Protein AF-A0A0C3B8G8-F1 (afdb_monomer_lite)

Structure (mmCIF, N/CA/C/O backbone):
data_AF-A0A0C3B8G8-F1
#
_entry.id   AF-A0A0C3B8G8-F1
#
loop_
_atom_site.group_PDB
_atom_site.id
_atom_site.type_symbol
_atom_site.label_atom_id
_atom_site.label_alt_id
_atom_site.label_comp_id
_atom_site.label_asym_id
_atom_site.label_entity_id
_atom_site.label_seq_id
_atom_site.pdbx_PDB_ins_code
_atom_site.Cartn_x
_atom_site.Cartn_y
_atom_site.Cartn_z
_atom_site.occupancy
_atom_site.B_iso_or_equiv
_atom_site.auth_seq_id
_atom_site.auth_comp_id
_atom_site.auth_asym_id
_atom_site.auth_atom_id
_atom_site.pdbx_PDB_model_num
ATOM 1 N N . HIS A 1 1 ? -22.387 6.465 15.798 1.00 50.84 1 HIS A N 1
ATOM 2 C CA . HIS A 1 1 ? -21.744 5.612 14.781 1.00 50.84 1 HIS A CA 1
ATOM 3 C C . HIS A 1 1 ? -20.669 6.431 14.100 1.00 50.84 1 HIS A C 1
ATOM 5 O O . HIS A 1 1 ? -20.965 7.551 13.706 1.00 50.84 1 HIS A O 1
ATOM 11 N N . THR A 1 2 ? -19.445 5.918 14.029 1.00 61.00 2 THR A N 1
ATOM 12 C CA . THR A 1 2 ? -18.344 6.570 13.308 1.00 61.00 2 THR A CA 1
ATOM 13 C C . THR A 1 2 ? -18.225 5.894 11.950 1.00 61.00 2 THR A C 1
ATOM 15 O O . THR A 1 2 ? -18.247 4.665 11.888 1.00 61.00 2 THR A O 1
ATOM 18 N N . PHE A 1 3 ? -18.145 6.678 10.880 1.00 71.69 3 PHE A N 1
ATOM 19 C CA . PHE A 1 3 ? -17.960 6.179 9.520 1.00 71.69 3 PHE A CA 1
ATOM 20 C C . PHE A 1 3 ? -16.552 6.535 9.048 1.00 71.69 3 PHE A C 1
ATOM 22 O O . PHE A 1 3 ? -16.059 7.620 9.348 1.00 71.69 3 PHE A O 1
ATOM 29 N N . SER A 1 4 ? -15.923 5.628 8.308 1.00 79.25 4 SER A N 1
ATOM 30 C CA . SER A 1 4 ? -14.635 5.864 7.658 1.00 79.25 4 SER A CA 1
ATOM 31 C C . SER A 1 4 ? -14.844 5.875 6.152 1.00 79.25 4 SER A C 1
ATOM 33 O O . SER A 1 4 ? -15.508 4.992 5.610 1.00 79.25 4 SER A O 1
ATOM 35 N N . ILE A 1 5 ? -14.285 6.881 5.484 1.00 83.94 5 ILE A N 1
ATOM 36 C CA . ILE A 1 5 ? -14.331 7.026 4.031 1.00 83.94 5 ILE A CA 1
ATOM 37 C C . ILE A 1 5 ? -12.893 6.985 3.532 1.00 83.94 5 ILE A C 1
ATOM 39 O O . ILE A 1 5 ? -12.049 7.741 4.004 1.00 83.94 5 ILE A O 1
ATOM 43 N N . LEU A 1 6 ? -12.625 6.101 2.575 1.00 85.62 6 LEU A N 1
ATOM 44 C CA . LEU A 1 6 ? -11.352 6.027 1.874 1.00 85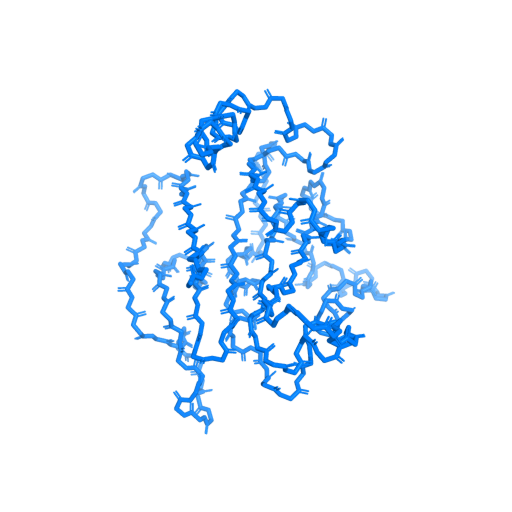.62 6 LEU A CA 1
ATOM 45 C C . LEU A 1 6 ? -11.613 6.272 0.394 1.00 85.62 6 LEU A C 1
ATOM 47 O O . LEU A 1 6 ? -12.422 5.580 -0.222 1.00 85.62 6 LEU A O 1
ATOM 51 N N . LEU A 1 7 ? -10.914 7.256 -0.162 1.00 84.38 7 LEU A N 1
ATOM 52 C CA . LEU A 1 7 ? -10.930 7.575 -1.583 1.00 84.38 7 LEU A CA 1
ATOM 53 C C . LEU A 1 7 ? -9.507 7.430 -2.110 1.00 84.38 7 LEU A C 1
ATOM 55 O O . LEU A 1 7 ? -8.566 7.972 -1.534 1.00 84.38 7 LEU A O 1
ATOM 59 N N . ASN A 1 8 ? -9.347 6.700 -3.208 1.00 84.62 8 ASN A N 1
ATOM 60 C CA . ASN A 1 8 ? -8.065 6.534 -3.874 1.00 84.62 8 ASN A CA 1
ATOM 61 C C . ASN A 1 8 ? -8.269 6.727 -5.373 1.00 84.62 8 ASN A C 1
ATOM 63 O O . ASN A 1 8 ? -9.185 6.147 -5.955 1.00 84.62 8 ASN A O 1
ATOM 67 N N . ASN A 1 9 ? -7.416 7.544 -5.981 1.00 82.81 9 ASN A N 1
ATOM 68 C CA . ASN A 1 9 ? -7.369 7.695 -7.424 1.00 82.81 9 ASN A CA 1
ATOM 69 C C . ASN A 1 9 ? -6.010 7.212 -7.927 1.00 82.81 9 ASN A C 1
ATOM 71 O O . ASN A 1 9 ? -4.973 7.750 -7.533 1.00 82.81 9 ASN A O 1
ATOM 75 N N . ARG A 1 10 ? -6.031 6.213 -8.808 1.00 80.38 10 ARG A N 1
ATOM 76 C CA . ARG A 1 10 ? -4.848 5.725 -9.512 1.00 80.38 10 ARG A CA 1
ATOM 77 C C . ARG A 1 10 ? -4.689 6.521 -10.802 1.00 80.38 10 ARG A C 1
ATOM 79 O O . ARG A 1 10 ? -5.542 6.439 -11.679 1.00 80.38 10 ARG A O 1
ATOM 86 N N . ASP A 1 11 ? -3.579 7.238 -10.910 1.00 73.31 11 ASP A N 1
ATOM 87 C CA . ASP A 1 11 ? -3.181 7.954 -12.122 1.00 73.31 11 ASP A CA 1
ATOM 88 C C . ASP A 1 11 ? -2.014 7.198 -12.770 1.00 73.31 11 ASP A C 1
ATOM 90 O O . ASP A 1 11 ? -0.920 7.130 -12.204 1.00 73.31 11 ASP A O 1
ATOM 94 N N . GLU A 1 12 ? -2.285 6.516 -13.881 1.00 77.06 12 GLU A N 1
ATOM 95 C CA . GLU A 1 12 ? -1.361 5.593 -14.546 1.00 77.06 12 GLU A CA 1
ATOM 96 C C . GLU A 1 12 ? -1.654 5.536 -16.051 1.00 77.06 12 GLU A C 1
ATOM 98 O O . GLU A 1 12 ? -2.739 5.927 -16.491 1.00 77.06 12 GLU A O 1
ATOM 1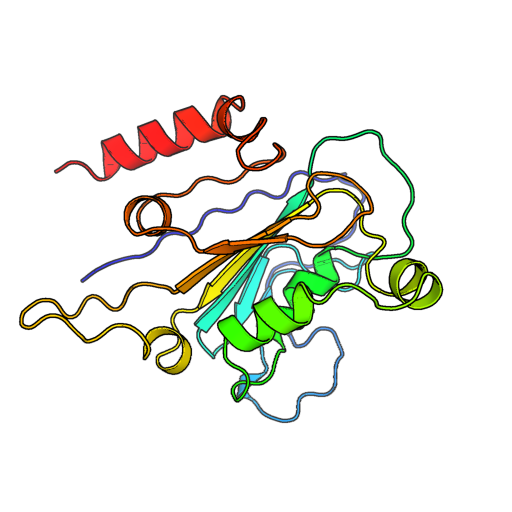03 N N . PHE A 1 13 ? -0.701 5.043 -16.848 1.00 75.88 13 PHE A N 1
ATOM 104 C CA . PHE A 1 13 ? -0.881 4.937 -18.296 1.00 75.88 13 PHE A CA 1
ATOM 105 C C . PHE A 1 13 ? -2.104 4.083 -18.674 1.00 75.88 13 PHE A C 1
ATOM 107 O O . PHE A 1 13 ? -2.353 3.022 -18.098 1.00 75.88 13 PHE A O 1
ATOM 114 N N . LEU A 1 14 ? -2.858 4.545 -19.680 1.00 75.38 14 LEU A N 1
ATOM 115 C CA . LEU A 1 14 ? -4.101 3.908 -20.141 1.00 75.38 14 LEU A CA 1
ATOM 116 C C . LEU A 1 14 ? -3.900 2.485 -20.681 1.00 75.38 14 LEU A C 1
ATOM 118 O O . LEU A 1 14 ? -4.838 1.691 -20.685 1.00 75.38 14 LEU A O 1
ATOM 122 N N . ASP A 1 15 ? -2.703 2.169 -21.168 1.00 84.19 15 ASP A N 1
ATOM 123 C CA . ASP A 1 15 ? -2.347 0.863 -21.717 1.00 84.19 15 ASP A CA 1
ATOM 124 C C . ASP A 1 15 ? -1.988 -0.169 -20.639 1.00 84.19 15 ASP A C 1
ATOM 126 O O . ASP A 1 15 ? -2.022 -1.369 -20.933 1.00 84.19 15 ASP A O 1
ATOM 130 N N . ARG A 1 16 ? -1.740 0.264 -19.392 1.00 86.25 16 ARG A N 1
ATOM 131 C CA . ARG A 1 16 ? -1.432 -0.634 -18.277 1.00 86.25 16 ARG A CA 1
ATOM 132 C C . ARG A 1 16 ? -2.647 -1.461 -17.877 1.00 86.25 16 ARG A C 1
ATOM 134 O O . ARG A 1 16 ? -3.535 -1.008 -17.144 1.00 86.25 16 ARG A O 1
ATOM 141 N N . LYS A 1 17 ? -2.666 -2.717 -18.319 1.00 89.31 17 LYS A N 1
ATOM 142 C CA . LYS A 1 17 ? -3.809 -3.622 -18.128 1.00 89.31 17 LYS A CA 1
ATOM 143 C C . LYS A 1 17 ? -4.085 -3.888 -16.647 1.00 89.31 17 LYS A C 1
ATOM 145 O O . LYS A 1 17 ? -3.200 -4.265 -15.883 1.00 89.31 17 LYS A O 1
ATOM 150 N N . SER A 1 18 ? -5.351 -3.766 -16.253 1.00 90.75 18 SER A N 1
ATOM 151 C CA . SER A 1 18 ? -5.823 -4.137 -14.916 1.00 90.75 18 SER A CA 1
ATOM 152 C C . SER A 1 18 ? -7.208 -4.778 -14.964 1.00 90.75 18 SER A C 1
ATOM 154 O O . SER A 1 18 ? -7.960 -4.568 -15.916 1.00 90.75 18 SER A O 1
ATOM 156 N N . GLN A 1 19 ? -7.526 -5.590 -13.958 1.00 93.25 19 GLN A N 1
ATOM 157 C CA . GLN A 1 19 ? -8.851 -6.176 -13.759 1.00 93.25 19 GLN A CA 1
ATOM 158 C C . GLN A 1 19 ? -9.625 -5.391 -12.691 1.00 93.25 19 GLN A C 1
ATOM 160 O O . GLN A 1 19 ? -9.007 -4.868 -11.754 1.00 93.25 19 GLN A O 1
ATOM 165 N N . PRO A 1 20 ? -10.964 -5.312 -12.811 1.00 93.69 20 PRO A N 1
ATOM 166 C CA . PRO A 1 20 ? -11.810 -4.666 -11.814 1.00 93.69 20 PRO A CA 1
ATOM 167 C C . PRO A 1 20 ? -11.706 -5.354 -10.450 1.00 93.69 20 PRO A 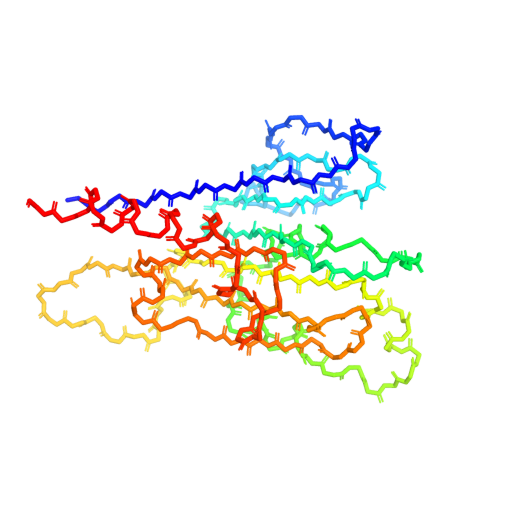C 1
ATOM 169 O O . PRO A 1 20 ? -11.244 -6.490 -10.344 1.00 93.69 20 PRO A O 1
ATOM 172 N N . ALA A 1 21 ? -12.161 -4.655 -9.408 1.00 94.06 21 ALA A N 1
ATOM 173 C CA . ALA A 1 21 ? -12.115 -5.182 -8.055 1.00 94.06 21 ALA A CA 1
ATOM 174 C C . ALA A 1 21 ? -12.929 -6.476 -7.914 1.00 94.06 21 ALA A C 1
ATOM 176 O O . ALA A 1 21 ? -14.114 -6.512 -8.247 1.00 94.06 21 ALA A O 1
ATOM 177 N N . ALA A 1 22 ? -12.291 -7.521 -7.397 1.00 95.19 22 ALA A N 1
ATOM 178 C CA . ALA A 1 22 ? -12.901 -8.819 -7.139 1.00 95.19 22 ALA A CA 1
ATOM 179 C C . ALA A 1 22 ? -12.277 -9.459 -5.894 1.00 95.19 22 ALA A C 1
ATOM 181 O O . ALA A 1 22 ? -11.257 -8.991 -5.389 1.00 95.19 22 ALA A O 1
ATOM 182 N N . VAL A 1 23 ? -12.894 -10.535 -5.402 1.00 94.50 23 VAL A N 1
ATOM 183 C CA . VAL A 1 23 ? -12.295 -11.370 -4.357 1.00 94.50 23 VAL A CA 1
ATOM 184 C C . VAL A 1 23 ? -11.258 -12.286 -5.000 1.00 94.50 23 VAL A C 1
ATOM 186 O O . VAL A 1 23 ? -11.600 -13.058 -5.895 1.00 94.50 23 VAL A O 1
ATOM 189 N N . HIS A 1 24 ? -10.006 -12.207 -4.560 1.00 92.62 24 HIS A N 1
ATOM 190 C CA . HIS A 1 24 ? -8.923 -13.059 -5.045 1.00 92.62 24 HIS A CA 1
ATOM 191 C C . HIS A 1 24 ? -7.761 -13.132 -4.046 1.00 92.62 24 HIS A C 1
ATOM 193 O O . HIS A 1 24 ? -7.739 -12.455 -3.022 1.00 92.62 24 HIS A O 1
ATOM 199 N N . HIS A 1 25 ? -6.749 -13.925 -4.394 1.00 92.00 25 HIS A N 1
ATOM 200 C CA . HIS A 1 25 ? -5.529 -14.130 -3.606 1.00 92.00 25 HIS A CA 1
ATOM 201 C C . HIS A 1 25 ? -4.250 -13.999 -4.454 1.00 92.00 25 HIS A C 1
ATOM 203 O O . HIS A 1 25 ? -3.211 -14.578 -4.142 1.00 92.00 25 HIS A O 1
ATOM 209 N N . PHE A 1 26 ? -4.327 -13.271 -5.578 1.00 91.19 26 PHE A N 1
ATOM 210 C CA . PHE A 1 26 ? -3.192 -13.014 -6.481 1.00 91.19 26 PHE A CA 1
ATOM 211 C C . PHE A 1 26 ? -2.524 -14.297 -7.018 1.00 91.19 26 PHE A C 1
ATOM 213 O O . PHE A 1 26 ? -1.338 -14.310 -7.331 1.00 91.19 26 PHE A O 1
ATOM 220 N N . GLY A 1 27 ? -3.267 -15.409 -7.084 1.00 86.44 27 GLY A N 1
ATOM 221 C CA . GLY A 1 27 ? -2.738 -16.710 -7.506 1.00 86.44 27 GLY A CA 1
ATOM 222 C C . GLY A 1 27 ? -1.845 -17.418 -6.476 1.00 86.44 27 GLY A C 1
ATOM 223 O O . GLY A 1 27 ? -1.327 -18.488 -6.782 1.00 86.44 27 GLY A O 1
ATOM 224 N N . LYS A 1 28 ? -1.672 -16.872 -5.262 1.00 82.62 28 LYS A N 1
ATOM 225 C CA . LYS A 1 28 ? -0.917 -17.524 -4.175 1.00 82.62 28 LYS A CA 1
ATOM 226 C C . LYS A 1 28 ? -1.764 -18.604 -3.486 1.00 82.62 28 LYS A C 1
ATOM 228 O O . LYS A 1 28 ? -2.983 -18.486 -3.457 1.00 82.62 28 LYS A O 1
ATOM 233 N N . ALA A 1 29 ? -1.148 -19.659 -2.953 1.00 71.06 29 ALA A N 1
ATOM 234 C CA . ALA A 1 29 ? -1.880 -20.688 -2.211 1.00 71.06 29 ALA A CA 1
ATOM 235 C C . ALA A 1 29 ? -2.468 -20.089 -0.921 1.00 71.06 29 ALA A C 1
ATOM 237 O O . ALA A 1 29 ? -1.720 -19.561 -0.101 1.00 71.06 29 ALA A O 1
ATOM 238 N N . CYS A 1 30 ? -3.790 -20.154 -0.754 1.00 61.59 30 CYS A N 1
ATOM 239 C CA . CYS A 1 30 ? -4.451 -19.778 0.495 1.00 61.59 30 CYS A CA 1
ATOM 240 C C . CYS A 1 30 ? -4.439 -20.957 1.458 1.00 61.59 30 CYS A C 1
ATOM 242 O O . CYS A 1 30 ? -4.758 -22.084 1.066 1.00 61.59 30 CYS A O 1
ATOM 244 N N . HIS A 1 31 ? -4.102 -20.687 2.715 1.00 59.84 31 HIS A N 1
ATOM 245 C CA . HIS A 1 31 ? -4.158 -21.695 3.765 1.00 59.84 31 HIS A CA 1
ATOM 246 C C . HIS A 1 31 ? -5.472 -21.597 4.557 1.00 59.84 31 HIS A C 1
ATOM 248 O O . HIS A 1 31 ? -5.889 -22.604 5.127 1.00 59.84 31 HIS A O 1
ATOM 254 N N . GLU A 1 32 ? -6.170 -20.450 4.517 1.00 62.28 32 GLU A N 1
ATOM 255 C CA . GLU A 1 32 ? -7.459 -20.232 5.190 1.00 62.28 32 GLU A CA 1
ATOM 256 C C . GLU A 1 32 ? -8.416 -19.332 4.366 1.00 62.28 32 GLU A C 1
ATOM 258 O O . GLU A 1 32 ? -7.993 -18.503 3.562 1.00 62.28 32 GLU A O 1
ATOM 263 N N . GLU A 1 33 ? -9.738 -19.444 4.573 1.00 56.88 33 GLU A N 1
ATOM 264 C CA . GLU A 1 33 ? -10.749 -18.594 3.896 1.00 56.88 33 GLU A CA 1
ATOM 265 C C . GLU A 1 33 ? -10.617 -17.088 4.228 1.00 56.88 33 GLU A C 1
ATOM 267 O O . GLU A 1 33 ? -11.167 -16.235 3.517 1.00 56.88 33 GLU A O 1
ATOM 272 N N . GLY A 1 34 ? -9.888 -16.757 5.301 1.00 59.88 34 GLY A N 1
ATOM 273 C CA . GLY A 1 34 ? -9.582 -15.394 5.745 1.00 59.88 34 GLY A CA 1
ATOM 274 C C . GLY A 1 34 ? -8.590 -14.641 4.852 1.00 59.88 34 GLY A C 1
ATOM 275 O O . GLY A 1 34 ? -8.646 -13.412 4.792 1.00 59.88 34 GLY A O 1
ATOM 276 N N . ASP A 1 35 ? -7.791 -15.361 4.059 1.00 73.44 35 ASP A N 1
ATOM 277 C CA . ASP A 1 35 ? -6.721 -14.807 3.209 1.00 73.44 35 ASP A CA 1
ATOM 278 C C . ASP A 1 35 ? -7.249 -14.095 1.947 1.00 73.44 35 ASP A C 1
ATOM 280 O O . ASP A 1 35 ? -6.492 -13.614 1.103 1.00 73.44 35 ASP A O 1
ATOM 284 N N . ASN A 1 36 ? -8.572 -14.038 1.787 1.00 87.69 36 ASN A N 1
ATOM 285 C CA . ASN A 1 36 ? -9.222 -13.407 0.652 1.00 87.69 36 ASN A CA 1
ATOM 286 C C . ASN A 1 36 ? -9.098 -11.878 0.703 1.00 87.69 36 ASN A C 1
ATOM 288 O O . ASN A 1 36 ? -9.487 -11.225 1.679 1.00 87.69 36 ASN A O 1
ATOM 292 N N . VAL A 1 37 ? -8.645 -11.307 -0.411 1.00 93.56 37 VAL A N 1
ATOM 293 C CA . VAL A 1 37 ? -8.493 -9.866 -0.615 1.00 93.56 37 VAL A CA 1
ATOM 294 C C . VAL A 1 37 ? -9.545 -9.380 -1.602 1.00 93.56 37 VAL A C 1
ATOM 296 O O . VAL A 1 37 ? -9.815 -10.038 -2.604 1.00 93.56 37 VAL A O 1
ATOM 299 N N . ILE A 1 38 ? -10.130 -8.214 -1.330 1.00 95.75 38 ILE A N 1
ATOM 300 C CA . ILE A 1 38 ? -10.900 -7.444 -2.307 1.00 95.75 38 ILE A CA 1
ATOM 301 C C . ILE A 1 38 ? -9.990 -6.344 -2.841 1.00 95.75 38 ILE A C 1
ATOM 303 O O . ILE A 1 38 ? -9.609 -5.429 -2.106 1.00 95.75 38 ILE A O 1
ATOM 307 N N . SER A 1 39 ? -9.646 -6.424 -4.121 1.00 95.94 39 SER A N 1
ATOM 308 C CA . SER A 1 39 ? -8.830 -5.419 -4.806 1.00 95.94 39 SER A CA 1
ATOM 309 C C . SER A 1 39 ? -8.990 -5.524 -6.315 1.00 95.94 39 SER A C 1
ATOM 311 O O . SER A 1 39 ? -9.448 -6.548 -6.815 1.00 95.94 39 SER A O 1
ATOM 313 N N . GLY A 1 40 ? -8.604 -4.479 -7.050 1.00 94.62 40 GLY A N 1
ATOM 314 C CA . GLY A 1 40 ? -8.302 -4.632 -8.477 1.00 94.62 40 GLY A CA 1
ATOM 315 C C . GLY A 1 40 ? -6.968 -5.360 -8.659 1.00 94.62 40 GLY A C 1
ATOM 316 O O . GLY A 1 40 ? -6.112 -5.293 -7.777 1.00 94.62 40 GLY A O 1
ATOM 317 N N . LEU A 1 41 ? -6.766 -6.017 -9.799 1.00 94.38 41 LEU A N 1
ATOM 318 C CA . LEU A 1 41 ? -5.517 -6.726 -10.100 1.00 94.38 41 LEU A CA 1
ATOM 319 C C . LEU A 1 41 ? -4.749 -6.003 -11.204 1.00 94.38 41 LEU A C 1
ATOM 321 O O . LEU A 1 41 ? -5.268 -5.800 -12.300 1.00 94.38 41 LEU A O 1
ATOM 325 N N . ASP A 1 42 ? -3.502 -5.638 -10.931 1.00 92.94 42 ASP A N 1
ATOM 326 C CA . ASP A 1 42 ? -2.560 -5.187 -11.950 1.00 92.94 42 ASP A CA 1
ATOM 327 C C . ASP A 1 42 ? -2.086 -6.407 -12.753 1.00 92.94 42 ASP A C 1
ATOM 329 O O . ASP A 1 42 ? -1.361 -7.251 -12.232 1.00 92.94 42 ASP A O 1
ATOM 333 N N . VAL A 1 43 ? -2.517 -6.532 -14.011 1.00 90.69 43 VAL A N 1
ATOM 334 C CA . VAL A 1 43 ? -2.220 -7.719 -14.836 1.00 90.69 43 VAL A CA 1
ATOM 335 C C . VAL A 1 43 ? -0.756 -7.739 -15.269 1.00 90.69 43 VAL A C 1
ATOM 337 O O . VAL A 1 43 ? -0.195 -8.807 -15.489 1.00 90.69 43 VAL A O 1
ATOM 340 N N . GLU A 1 44 ? -0.128 -6.571 -15.382 1.00 88.88 44 GLU A N 1
ATOM 341 C CA . GLU A 1 44 ? 1.280 -6.460 -15.760 1.00 88.88 44 GLU A CA 1
ATOM 342 C C . GLU A 1 44 ? 2.205 -6.655 -14.564 1.00 88.88 44 GLU A C 1
ATOM 344 O O . GLU A 1 44 ? 3.227 -7.328 -14.668 1.00 88.88 44 GLU A O 1
ATOM 349 N N . GLY A 1 45 ? 1.862 -6.033 -13.434 1.00 86.88 45 GLY A N 1
ATOM 350 C CA . GLY A 1 45 ? 2.672 -6.060 -12.219 1.00 86.88 45 GLY A CA 1
ATOM 351 C C . GLY A 1 45 ? 2.375 -7.223 -11.273 1.00 86.88 45 GLY A C 1
ATOM 352 O O . GLY A 1 45 ? 3.163 -7.438 -10.360 1.00 86.88 45 GLY A O 1
ATOM 353 N N . GLY A 1 46 ? 1.246 -7.919 -11.441 1.00 91.25 46 GLY A N 1
ATOM 354 C CA . GLY A 1 46 ? 0.795 -9.040 -10.604 1.00 91.25 46 GLY A CA 1
ATOM 355 C C . GLY A 1 46 ? 0.241 -8.665 -9.220 1.00 91.25 46 GLY A C 1
ATOM 356 O O . GLY A 1 46 ? -0.270 -9.538 -8.524 1.00 91.25 46 GLY A O 1
ATOM 357 N N . GLY A 1 47 ? 0.327 -7.393 -8.822 1.00 93.25 47 GLY A N 1
ATOM 358 C CA . GLY A 1 47 ? -0.084 -6.889 -7.507 1.00 93.25 47 GLY A CA 1
ATOM 359 C C . GLY A 1 47 ? -1.323 -5.992 -7.556 1.00 93.25 47 GLY A C 1
ATOM 360 O O . GLY A 1 47 ? -2.175 -6.115 -8.436 1.00 93.25 47 GLY A O 1
ATOM 361 N N . THR A 1 48 ? -1.431 -5.057 -6.610 1.00 94.94 48 THR A N 1
ATOM 362 C CA . THR A 1 48 ? -2.519 -4.067 -6.587 1.00 94.94 48 THR A CA 1
ATOM 363 C C . THR A 1 48 ? -2.059 -2.706 -6.074 1.00 94.94 48 THR A C 1
ATOM 365 O O . THR A 1 48 ? -0.964 -2.559 -5.547 1.00 94.94 48 THR A O 1
ATOM 368 N N . TRP A 1 49 ? -2.900 -1.693 -6.254 1.00 94.56 49 TRP A N 1
ATOM 369 C CA . TRP A 1 49 ? -2.671 -0.325 -5.785 1.00 94.56 49 TRP A CA 1
ATOM 370 C C . TRP A 1 49 ? -3.537 0.037 -4.585 1.00 94.56 49 TRP A C 1
ATOM 372 O O . TRP A 1 49 ? -3.211 0.978 -3.871 1.00 94.56 49 TRP A O 1
ATOM 382 N N . LEU A 1 50 ? -4.635 -0.692 -4.383 1.00 96.31 50 LEU A N 1
ATOM 383 C CA . LEU A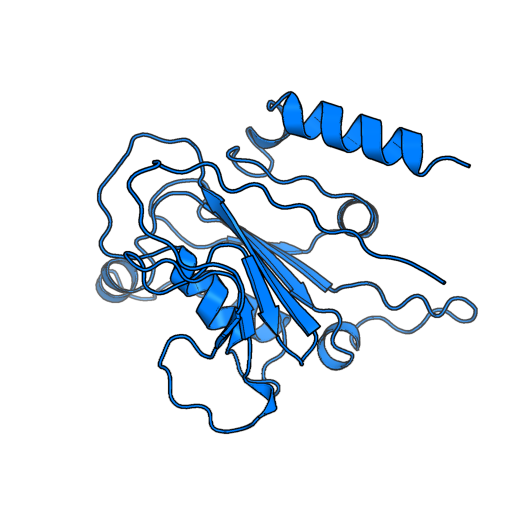 1 50 ? -5.548 -0.551 -3.260 1.00 96.31 50 LEU A CA 1
ATOM 384 C C . LEU A 1 50 ? -6.218 -1.900 -3.023 1.00 96.31 50 LEU A C 1
ATOM 386 O O . LEU A 1 50 ? -6.756 -2.502 -3.955 1.00 96.31 50 LEU A O 1
ATOM 390 N N . GLY A 1 51 ? -6.264 -2.327 -1.768 1.00 95.56 51 GLY A N 1
ATOM 391 C CA . GLY A 1 51 ? -7.055 -3.482 -1.383 1.00 95.56 51 GLY A CA 1
ATOM 392 C C . GLY A 1 51 ? -7.366 -3.523 0.099 1.00 95.56 51 GLY A C 1
ATOM 393 O O . GLY A 1 51 ? -6.792 -2.776 0.894 1.00 95.56 51 GLY A O 1
ATOM 394 N N . ILE A 1 52 ? -8.286 -4.417 0.445 1.00 95.31 52 ILE A N 1
ATOM 395 C CA . ILE A 1 52 ? -8.689 -4.725 1.815 1.00 95.31 52 ILE A CA 1
ATOM 396 C C . ILE A 1 52 ? -8.867 -6.235 1.971 1.00 95.31 52 ILE A C 1
ATOM 398 O O . ILE A 1 52 ? -9.364 -6.895 1.058 1.00 95.31 52 ILE A O 1
ATOM 402 N N . ASN A 1 53 ? -8.490 -6.787 3.121 1.00 92.69 53 ASN A N 1
ATOM 403 C CA . ASN A 1 53 ? -8.758 -8.185 3.461 1.00 92.69 53 ASN A CA 1
ATOM 404 C C . ASN A 1 53 ? -9.829 -8.319 4.559 1.00 92.69 53 ASN A C 1
ATOM 406 O O . ASN A 1 53 ? -10.251 -7.342 5.184 1.00 92.69 53 ASN A O 1
ATOM 410 N N . ARG A 1 54 ? -10.270 -9.554 4.822 1.00 89.44 54 ARG A N 1
ATOM 411 C CA . ARG A 1 54 ? -11.286 -9.840 5.854 1.00 89.44 54 ARG A CA 1
ATOM 412 C C . ARG A 1 54 ? -10.805 -9.600 7.287 1.00 89.44 54 ARG A C 1
ATOM 414 O O . ARG A 1 54 ? -11.635 -9.482 8.184 1.00 89.44 54 ARG A O 1
ATOM 421 N N . HIS A 1 55 ? -9.496 -9.491 7.491 1.00 88.19 55 HIS A N 1
ATOM 422 C CA . HIS A 1 55 ? -8.876 -9.219 8.786 1.00 88.19 55 HIS A CA 1
ATOM 423 C C . HIS A 1 55 ? -8.782 -7.723 9.108 1.00 88.19 55 HIS A C 1
ATOM 425 O O . HIS A 1 55 ? -8.269 -7.355 10.159 1.00 88.19 55 HIS A O 1
ATOM 431 N N . GLY A 1 56 ? -9.289 -6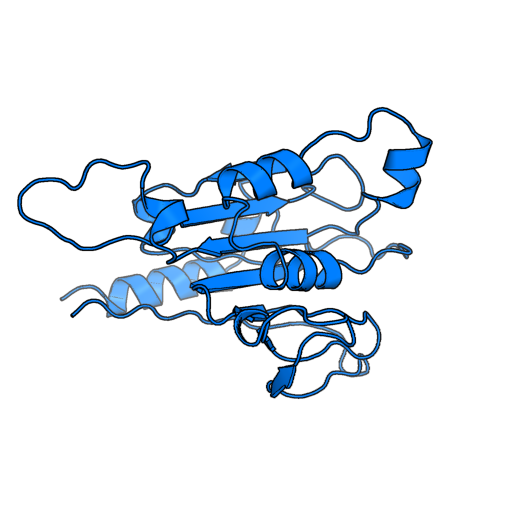.845 8.235 1.00 90.06 56 GLY A N 1
ATOM 432 C CA . GLY A 1 56 ? -9.276 -5.403 8.472 1.00 90.06 56 GLY A CA 1
ATOM 433 C C . GLY A 1 56 ? -7.945 -4.734 8.137 1.00 90.06 56 GLY A C 1
ATOM 434 O O . GLY A 1 56 ? -7.710 -3.611 8.582 1.00 90.06 56 GLY A O 1
ATOM 435 N N . ARG A 1 57 ? -7.087 -5.389 7.344 1.00 92.88 57 ARG A N 1
ATOM 436 C CA . ARG A 1 57 ? -5.913 -4.756 6.733 1.00 92.88 57 ARG A CA 1
ATOM 437 C C . ARG A 1 57 ? -6.310 -4.078 5.440 1.00 92.88 57 ARG A C 1
ATOM 439 O O . ARG A 1 57 ? -6.940 -4.696 4.585 1.00 92.88 57 ARG A O 1
ATOM 446 N N . ILE A 1 58 ? -5.908 -2.824 5.296 1.00 95.25 58 ILE A N 1
ATOM 447 C CA . ILE A 1 58 ? -6.078 -2.022 4.089 1.00 95.25 58 ILE A CA 1
ATOM 448 C C . ILE A 1 58 ? -4.702 -1.490 3.708 1.00 95.25 58 ILE A C 1
ATOM 450 O O . ILE A 1 58 ? -3.956 -1.017 4.564 1.00 95.25 58 ILE A O 1
ATOM 454 N N . ALA A 1 59 ? -4.365 -1.538 2.426 1.00 95.75 59 ALA A N 1
ATOM 455 C CA . ALA A 1 59 ? -3.156 -0.898 1.930 1.00 95.75 59 ALA A CA 1
ATOM 456 C C . ALA A 1 59 ? -3.416 -0.190 0.614 1.00 95.75 59 ALA A C 1
ATOM 458 O O . ALA A 1 59 ? -4.220 -0.649 -0.201 1.00 95.75 59 ALA A O 1
ATOM 459 N N . MET A 1 60 ? -2.717 0.923 0.415 1.00 95.50 60 MET A N 1
ATOM 460 C CA . MET A 1 60 ? -2.747 1.662 -0.837 1.00 95.50 60 MET A CA 1
ATOM 461 C C . MET A 1 60 ? -1.409 2.298 -1.178 1.00 95.50 60 MET A C 1
ATOM 463 O O . MET A 1 60 ? -0.626 2.644 -0.296 1.00 95.50 60 MET A O 1
ATOM 467 N N . LEU A 1 61 ? -1.179 2.485 -2.472 1.00 93.88 61 LEU A N 1
ATOM 468 C CA . LEU A 1 61 ? 0.074 2.975 -3.026 1.00 93.88 61 LEU A CA 1
ATOM 469 C C . LEU A 1 61 ? -0.154 4.216 -3.897 1.00 93.88 61 LEU A C 1
ATOM 471 O O . LEU A 1 61 ? -1.071 4.256 -4.715 1.00 93.88 61 LEU A O 1
ATOM 475 N N . THR A 1 62 ? 0.739 5.198 -3.779 1.00 91.50 62 THR A N 1
ATOM 476 C CA . THR A 1 62 ? 0.893 6.299 -4.741 1.00 91.50 62 THR A CA 1
ATOM 477 C C . THR A 1 62 ? 2.330 6.354 -5.249 1.00 91.50 62 THR A C 1
ATOM 479 O O . THR A 1 62 ? 3.268 6.245 -4.459 1.00 91.50 62 THR A O 1
ATOM 482 N N . ASN A 1 63 ? 2.524 6.576 -6.547 1.00 91.19 63 ASN A N 1
ATOM 483 C CA . ASN A 1 63 ? 3.857 6.745 -7.132 1.00 91.19 63 ASN A CA 1
ATOM 484 C C . ASN A 1 63 ? 4.428 8.127 -6.801 1.00 91.19 63 ASN A C 1
ATOM 486 O O . ASN A 1 63 ? 3.712 9.110 -6.964 1.00 91.19 63 ASN A O 1
ATOM 490 N N . ILE A 1 64 ? 5.706 8.221 -6.428 1.00 89.75 64 ILE A N 1
ATOM 491 C CA . ILE A 1 64 ? 6.400 9.515 -6.352 1.00 89.75 64 ILE A CA 1
ATOM 492 C C . ILE A 1 64 ? 6.714 9.993 -7.775 1.00 89.75 64 ILE A C 1
ATOM 494 O O . ILE A 1 64 ? 7.175 9.207 -8.604 1.00 89.75 64 ILE A O 1
ATOM 498 N N . THR A 1 65 ? 6.464 11.272 -8.064 1.00 86.56 65 THR A N 1
ATOM 499 C CA . THR A 1 65 ? 6.822 11.876 -9.356 1.00 86.56 65 THR A CA 1
ATOM 500 C C . THR A 1 65 ? 8.332 12.085 -9.441 1.00 86.56 65 THR A C 1
ATOM 502 O O . THR A 1 65 ? 8.887 12.950 -8.767 1.00 86.56 65 THR A O 1
ATOM 505 N N . GLU A 1 66 ? 8.987 11.313 -10.302 1.00 84.44 66 GLU A N 1
ATOM 506 C CA . GLU A 1 66 ? 10.426 11.368 -10.563 1.00 84.44 66 GLU A CA 1
ATOM 507 C C . GLU A 1 66 ? 10.736 10.943 -12.005 1.00 84.44 66 GLU A C 1
ATOM 509 O O . GLU A 1 66 ? 9.849 10.490 -12.734 1.00 84.44 66 GLU A O 1
ATOM 514 N N . GLU A 1 67 ? 11.993 11.083 -12.434 1.00 81.94 67 GLU A N 1
ATOM 515 C CA . GLU A 1 67 ? 12.420 10.583 -13.742 1.00 81.94 67 GLU A CA 1
ATOM 516 C C . GLU A 1 67 ? 12.206 9.069 -13.841 1.00 81.94 67 GLU A C 1
ATOM 518 O O . GLU A 1 67 ? 12.716 8.292 -13.029 1.00 81.94 67 GLU A O 1
ATOM 523 N N . ALA A 1 68 ? 11.469 8.642 -14.868 1.00 74.94 68 ALA A N 1
ATOM 524 C CA . ALA A 1 68 ? 11.137 7.241 -15.059 1.00 74.94 68 ALA A CA 1
ATOM 525 C C . ALA A 1 68 ? 12.405 6.399 -15.266 1.00 74.94 68 ALA A C 1
ATOM 527 O O . ALA A 1 68 ? 13.113 6.528 -16.267 1.00 74.94 68 ALA A O 1
ATOM 528 N N . ARG A 1 69 ? 12.661 5.480 -14.332 1.00 77.88 69 ARG A N 1
ATOM 529 C CA . ARG A 1 69 ? 13.706 4.459 -14.443 1.00 77.88 69 ARG A CA 1
ATOM 530 C C . ARG A 1 69 ? 13.072 3.082 -14.391 1.00 77.88 69 ARG A C 1
ATOM 532 O O . ARG A 1 69 ? 12.239 2.806 -13.530 1.00 77.88 69 ARG A O 1
ATOM 539 N N . ARG A 1 70 ? 13.474 2.206 -15.314 1.00 76.06 70 ARG A N 1
ATOM 540 C CA . ARG A 1 70 ? 13.040 0.808 -15.286 1.00 76.06 70 ARG A CA 1
ATOM 541 C C . ARG A 1 70 ? 13.654 0.125 -14.070 1.00 76.06 70 ARG A C 1
ATOM 543 O O . ARG A 1 70 ? 14.866 0.164 -13.880 1.00 76.06 70 ARG A O 1
ATOM 550 N N . ARG A 1 71 ? 12.793 -0.491 -13.271 1.00 80.75 71 ARG A N 1
ATOM 551 C CA . ARG A 1 71 ? 13.130 -1.313 -12.111 1.00 80.75 71 ARG A CA 1
ATOM 552 C C . ARG A 1 71 ? 12.475 -2.674 -12.315 1.00 80.75 71 ARG A C 1
ATOM 554 O O . ARG A 1 71 ? 11.401 -2.746 -12.910 1.00 80.75 71 ARG A O 1
ATOM 561 N N . ASN A 1 72 ? 13.111 -3.737 -11.835 1.00 77.75 72 ASN A N 1
ATOM 562 C CA . ASN A 1 72 ? 12.593 -5.103 -11.991 1.00 77.75 72 ASN A CA 1
ATOM 563 C C . ASN A 1 72 ? 11.520 -5.457 -10.947 1.00 77.75 72 ASN A C 1
ATOM 565 O O . ASN A 1 72 ? 10.925 -6.529 -11.011 1.00 77.75 72 ASN A O 1
ATOM 569 N N . THR A 1 73 ? 11.271 -4.565 -9.987 1.00 84.94 73 THR A N 1
ATOM 570 C CA . THR A 1 73 ? 10.307 -4.761 -8.906 1.00 84.94 73 THR A CA 1
ATOM 571 C C . THR A 1 73 ? 8.986 -4.045 -9.201 1.00 84.94 73 THR A C 1
ATOM 573 O O . THR A 1 73 ? 8.942 -2.943 -9.756 1.00 84.94 73 THR A O 1
ATOM 576 N N . SER A 1 74 ? 7.880 -4.667 -8.794 1.00 89.25 74 SER A N 1
ATOM 577 C CA . SER A 1 74 ? 6.545 -4.069 -8.837 1.00 89.25 74 SER A CA 1
ATOM 578 C C . SER A 1 74 ? 6.168 -3.576 -7.444 1.00 89.25 74 SER A C 1
ATOM 580 O O . SER A 1 74 ? 5.998 -4.369 -6.523 1.00 89.25 74 SER A O 1
ATOM 582 N N . ARG A 1 75 ? 5.989 -2.260 -7.285 1.00 92.12 75 ARG A N 1
ATOM 583 C CA . ARG A 1 75 ? 5.533 -1.650 -6.020 1.00 92.12 75 ARG A CA 1
ATOM 584 C C . ARG A 1 75 ? 4.165 -2.170 -5.572 1.00 92.12 75 ARG A C 1
ATOM 586 O O . ARG A 1 75 ? 3.897 -2.224 -4.379 1.00 92.12 75 ARG A O 1
ATOM 593 N N . GLY A 1 76 ? 3.319 -2.588 -6.517 1.00 92.94 76 GLY A N 1
ATOM 594 C CA . GLY A 1 76 ? 2.017 -3.176 -6.203 1.00 92.94 76 GLY A CA 1
ATOM 595 C C . GLY A 1 76 ? 2.115 -4.500 -5.439 1.00 92.94 76 GLY A C 1
ATOM 596 O O . GLY A 1 76 ? 1.146 -4.896 -4.792 1.00 92.94 76 GLY A O 1
ATOM 597 N N . ASN A 1 77 ? 3.283 -5.155 -5.462 1.00 92.62 77 ASN A N 1
ATOM 598 C CA . ASN A 1 77 ? 3.521 -6.360 -4.673 1.00 92.62 77 ASN A CA 1
ATOM 599 C C . ASN A 1 77 ? 3.580 -6.046 -3.176 1.00 92.62 77 ASN A C 1
ATOM 601 O O . ASN A 1 77 ? 3.034 -6.810 -2.392 1.00 92.62 77 ASN A O 1
ATOM 605 N N . LEU A 1 78 ? 4.111 -4.880 -2.782 1.00 94.12 78 LEU A N 1
ATOM 606 C CA . LEU A 1 78 ? 4.126 -4.435 -1.381 1.00 94.12 78 LEU A CA 1
ATOM 607 C C . LEU A 1 78 ? 2.711 -4.348 -0.794 1.00 94.12 78 LEU A C 1
ATOM 609 O O . LEU A 1 78 ? 2.492 -4.662 0.375 1.00 94.12 78 LEU A O 1
ATOM 613 N N . VAL A 1 79 ? 1.743 -3.938 -1.620 1.00 95.56 79 VAL A N 1
ATOM 614 C CA . VAL A 1 79 ? 0.331 -3.860 -1.232 1.00 95.56 79 VAL A CA 1
ATOM 615 C C . VAL A 1 79 ? -0.243 -5.264 -1.061 1.00 95.56 79 VAL A C 1
ATOM 617 O O . VAL A 1 79 ? -0.817 -5.567 -0.018 1.00 95.56 79 VAL A O 1
ATOM 620 N N . SER A 1 80 ? -0.068 -6.145 -2.051 1.00 94.06 80 SER A N 1
ATOM 621 C CA . SER A 1 80 ? -0.568 -7.522 -1.958 1.00 94.06 80 SER A CA 1
ATOM 622 C C . SER A 1 80 ? 0.094 -8.322 -0.835 1.00 94.06 80 SER A C 1
ATOM 624 O O . SER A 1 80 ? -0.575 -9.122 -0.190 1.00 94.06 80 SER A O 1
ATOM 626 N N . ASP A 1 81 ? 1.382 -8.096 -0.576 1.00 93.25 81 ASP A N 1
ATOM 627 C CA . ASP A 1 81 ? 2.138 -8.795 0.461 1.00 93.25 81 ASP A CA 1
ATOM 628 C C . ASP A 1 81 ? 1.638 -8.408 1.855 1.00 93.25 81 ASP A C 1
ATOM 630 O O . ASP A 1 81 ? 1.411 -9.291 2.679 1.00 93.25 81 ASP A O 1
ATOM 634 N N . PHE A 1 82 ? 1.330 -7.128 2.097 1.00 94.38 82 PHE A N 1
ATOM 635 C CA . PHE A 1 82 ? 0.684 -6.721 3.346 1.00 94.38 82 PHE A CA 1
ATOM 636 C C . PHE A 1 82 ? -0.718 -7.319 3.487 1.00 94.38 82 PHE A C 1
ATOM 638 O O . PHE A 1 82 ? -1.083 -7.800 4.559 1.00 94.38 82 PHE A O 1
ATOM 645 N N . LEU A 1 83 ? -1.513 -7.329 2.417 1.00 93.69 83 LEU A N 1
ATOM 646 C CA . LEU A 1 83 ? -2.889 -7.836 2.461 1.00 93.69 83 LEU A CA 1
ATOM 647 C C . LEU A 1 83 ? -2.969 -9.355 2.677 1.00 93.69 83 LEU A C 1
ATOM 649 O O . LEU A 1 83 ? -3.957 -9.827 3.239 1.00 93.69 83 LEU A O 1
ATOM 653 N N . LEU A 1 84 ? -1.937 -10.094 2.265 1.00 91.94 84 LEU A N 1
ATOM 654 C CA . LEU A 1 84 ? -1.802 -11.541 2.458 1.00 91.94 84 LEU A CA 1
ATOM 655 C C . LEU A 1 84 ? -0.907 -11.922 3.649 1.00 91.94 84 LEU A C 1
ATOM 657 O O . LEU A 1 84 ? -0.657 -13.105 3.874 1.00 91.94 84 LEU A O 1
ATOM 661 N N . SER A 1 85 ? -0.382 -10.945 4.390 1.00 89.19 85 SER A N 1
ATOM 662 C CA . SER A 1 85 ? 0.480 -11.220 5.540 1.00 89.19 85 SER A CA 1
ATOM 663 C C . SER A 1 85 ? -0.297 -11.912 6.664 1.00 89.19 85 SER A C 1
ATOM 665 O O . SER A 1 85 ? -1.497 -11.700 6.846 1.00 89.19 85 SER A O 1
ATOM 667 N N . SER A 1 86 ? 0.408 -12.741 7.437 1.00 83.94 86 SER A N 1
ATOM 668 C CA . SER A 1 86 ? -0.187 -13.573 8.486 1.00 83.94 86 SER A CA 1
ATOM 669 C C . SER A 1 86 ? -0.957 -12.742 9.512 1.00 83.94 86 SER A C 1
ATOM 671 O O . SER A 1 86 ? -0.480 -11.708 9.983 1.00 83.94 86 SER A O 1
ATOM 673 N N . THR A 1 87 ? -2.114 -13.245 9.937 1.00 80.06 87 THR A N 1
ATOM 674 C CA . THR A 1 87 ? -2.905 -12.674 11.041 1.00 80.06 87 THR A CA 1
ATOM 675 C C . THR A 1 87 ? -2.183 -12.729 12.385 1.00 80.06 87 THR A C 1
ATOM 677 O O . THR A 1 87 ? -2.503 -11.965 13.288 1.00 80.06 87 THR A O 1
ATOM 680 N N . LYS A 1 88 ? -1.189 -13.615 12.523 1.00 83.94 88 LYS A N 1
ATOM 681 C CA . LYS A 1 88 ? -0.362 -13.737 13.733 1.00 83.94 88 LYS A CA 1
ATOM 682 C C . LYS A 1 88 ? 0.736 -12.678 13.814 1.00 83.94 88 LYS A C 1
ATOM 684 O O . LYS A 1 88 ? 1.279 -12.466 14.892 1.00 83.94 88 LYS A O 1
ATOM 689 N N . GLN A 1 89 ? 1.096 -12.075 12.684 1.00 87.25 89 GLN A N 1
ATOM 690 C CA . GLN A 1 89 ? 2.059 -10.984 12.625 1.00 87.25 89 GLN A CA 1
ATOM 691 C C . GLN A 1 89 ? 1.314 -9.681 12.889 1.00 87.25 89 GLN A C 1
ATOM 693 O O . GLN A 1 89 ? 0.323 -9.433 12.215 1.00 87.25 89 GLN A O 1
ATOM 698 N N . THR A 1 90 ? 1.755 -8.845 13.826 1.00 90.06 90 THR A N 1
ATOM 699 C CA . THR A 1 90 ? 1.152 -7.515 14.017 1.00 90.06 90 THR A CA 1
ATOM 700 C C . THR A 1 90 ? 1.610 -6.540 12.934 1.00 90.06 90 THR A C 1
ATOM 702 O O . THR A 1 90 ? 2.633 -6.740 12.276 1.00 90.06 90 THR A O 1
ATOM 705 N N . MET A 1 91 ? 0.881 -5.442 12.762 1.00 91.44 91 MET A N 1
ATOM 706 C CA . MET A 1 91 ? 1.268 -4.372 11.848 1.00 91.44 91 MET A CA 1
ATOM 707 C C . MET A 1 91 ? 2.635 -3.772 12.212 1.00 91.44 91 MET A C 1
ATOM 709 O O . MET A 1 91 ? 3.430 -3.516 11.312 1.00 91.44 91 MET A O 1
ATOM 713 N N . ASP A 1 92 ? 2.950 -3.597 13.503 1.00 91.38 92 ASP A N 1
ATOM 714 C CA . ASP A 1 92 ? 4.273 -3.128 13.939 1.00 91.38 92 ASP A CA 1
ATOM 715 C C . ASP A 1 92 ? 5.385 -4.106 13.531 1.00 91.38 92 ASP A C 1
ATOM 717 O O . ASP A 1 92 ? 6.403 -3.680 12.989 1.00 91.38 92 ASP A O 1
ATOM 721 N N . GLN A 1 93 ? 5.168 -5.415 13.709 1.00 92.12 93 GLN A N 1
ATOM 722 C CA . GLN A 1 93 ? 6.122 -6.446 13.285 1.00 92.12 93 GLN A CA 1
ATOM 723 C C . GLN A 1 93 ? 6.320 -6.451 11.767 1.00 92.12 93 GLN A C 1
ATOM 725 O O . GLN A 1 93 ? 7.451 -6.570 11.300 1.00 92.12 93 GLN A O 1
ATOM 730 N N . TYR A 1 94 ? 5.237 -6.303 11.000 1.00 92.56 94 TYR A N 1
ATOM 731 C CA . TYR A 1 94 ? 5.308 -6.209 9.542 1.00 92.56 94 TYR A CA 1
ATOM 732 C C . TYR A 1 94 ? 6.096 -4.972 9.095 1.00 92.56 94 TYR A C 1
ATOM 734 O O . TYR A 1 94 ? 6.967 -5.071 8.236 1.00 92.56 94 TYR A O 1
ATOM 742 N N . VAL A 1 95 ? 5.828 -3.803 9.686 1.00 93.31 95 VAL A N 1
ATOM 743 C CA . VAL A 1 95 ? 6.537 -2.554 9.361 1.00 93.31 95 VAL A CA 1
ATOM 744 C C . VAL A 1 95 ? 8.018 -2.643 9.736 1.00 93.31 95 VAL A C 1
ATOM 746 O O . VAL A 1 95 ? 8.873 -2.195 8.969 1.00 93.31 95 VAL A O 1
ATOM 749 N N . GLU A 1 96 ? 8.341 -3.247 10.880 1.00 92.00 96 GLU A N 1
ATOM 750 C CA . GLU A 1 96 ? 9.725 -3.481 11.294 1.00 92.00 96 GLU A CA 1
ATOM 751 C C . GLU A 1 96 ? 10.444 -4.415 10.311 1.00 92.00 96 GLU A C 1
ATOM 753 O O . GLU A 1 96 ? 11.566 -4.133 9.906 1.00 92.00 96 GLU A O 1
ATOM 758 N N . GLU A 1 97 ? 9.803 -5.505 9.884 1.00 90.56 97 GLU A N 1
ATOM 759 C CA . GLU A 1 97 ? 10.359 -6.420 8.883 1.00 90.56 97 GLU A CA 1
ATOM 760 C C . GLU A 1 97 ? 10.555 -5.739 7.526 1.00 90.56 97 GLU A C 1
ATOM 762 O O . GLU A 1 97 ? 11.624 -5.849 6.928 1.00 90.56 97 GLU A O 1
ATOM 767 N N . LEU A 1 98 ? 9.564 -4.970 7.073 1.00 90.19 98 LEU A N 1
ATOM 768 C CA . LEU A 1 98 ? 9.607 -4.270 5.794 1.00 90.19 98 LEU A CA 1
ATOM 769 C C . LEU A 1 98 ? 10.724 -3.217 5.735 1.00 90.19 98 LEU A C 1
ATOM 771 O O . LEU A 1 98 ? 11.336 -3.022 4.686 1.00 90.19 98 LEU A O 1
ATOM 775 N N . THR A 1 99 ? 10.986 -2.529 6.847 1.00 89.75 99 THR A N 1
ATOM 776 C CA . THR A 1 99 ? 12.006 -1.469 6.929 1.00 89.75 99 THR A CA 1
ATOM 777 C C . THR A 1 99 ? 13.380 -1.969 7.373 1.00 89.75 99 THR A C 1
ATOM 779 O O . THR A 1 99 ? 14.332 -1.183 7.423 1.00 89.75 99 THR A O 1
ATOM 782 N N . LYS A 1 100 ? 13.540 -3.273 7.650 1.00 85.88 100 LYS A N 1
ATOM 783 C CA . LYS A 1 100 ? 14.864 -3.849 7.908 1.00 85.88 100 LYS A CA 1
ATOM 784 C C . LYS A 1 100 ? 15.766 -3.590 6.709 1.00 85.88 100 LYS A C 1
ATOM 786 O O . LYS A 1 100 ? 15.457 -3.917 5.563 1.00 85.88 100 LYS A O 1
ATOM 791 N N . THR A 1 101 ? 16.896 -2.945 6.988 1.00 65.25 101 THR A N 1
ATOM 792 C CA . THR A 1 101 ? 17.899 -2.661 5.966 1.00 65.25 101 THR A CA 1
ATOM 793 C C . THR A 1 101 ? 18.496 -3.990 5.522 1.00 65.25 101 THR A C 1
ATOM 795 O O . THR A 1 101 ? 18.986 -4.745 6.361 1.00 65.25 101 THR A O 1
ATOM 798 N N . ALA A 1 102 ? 18.459 -4.259 4.217 1.00 62.59 102 ALA A N 1
ATOM 799 C CA . ALA A 1 102 ? 19.221 -5.343 3.611 1.00 62.59 102 ALA A CA 1
ATOM 800 C C . ALA A 1 102 ? 20.685 -5.260 4.080 1.00 62.59 102 ALA A C 1
ATOM 802 O O . ALA A 1 102 ? 21.314 -4.203 3.965 1.00 62.59 102 ALA A O 1
ATOM 803 N N . VAL A 1 103 ? 21.199 -6.345 4.663 1.00 57.88 103 VAL A N 1
ATOM 804 C CA . VAL A 1 103 ? 22.521 -6.371 5.309 1.00 57.88 103 VAL A CA 1
ATOM 805 C C . VAL A 1 103 ? 23.625 -6.409 4.251 1.00 57.88 103 VAL A C 1
ATOM 807 O O . VAL A 1 103 ? 24.741 -5.948 4.491 1.00 57.88 103 VAL A O 1
ATOM 810 N N . THR A 1 104 ? 23.300 -6.904 3.058 1.00 63.31 104 THR A N 1
ATOM 811 C CA . THR A 1 104 ? 24.221 -7.025 1.929 1.00 63.31 104 THR A CA 1
ATOM 812 C C . THR A 1 104 ? 23.762 -6.221 0.709 1.00 63.31 104 THR A C 1
ATOM 814 O O . THR A 1 104 ? 22.575 -5.963 0.499 1.00 63.31 104 THR A O 1
ATOM 817 N N . GLU A 1 105 ? 24.722 -5.834 -0.134 1.00 61.78 105 GLU A N 1
ATOM 818 C CA . GLU A 1 105 ? 24.459 -5.127 -1.397 1.00 61.78 105 GLU A CA 1
ATOM 819 C C . GLU A 1 105 ? 23.616 -5.979 -2.367 1.00 61.78 105 GLU A C 1
ATOM 821 O O . GLU A 1 105 ? 22.803 -5.460 -3.129 1.00 61.78 105 GLU A O 1
ATOM 826 N N . GLU A 1 106 ? 23.761 -7.304 -2.291 1.00 61.66 106 GLU A N 1
ATOM 827 C CA . GLU A 1 106 ? 23.041 -8.275 -3.118 1.00 61.66 106 GLU A CA 1
ATOM 828 C C . GLU A 1 106 ? 21.564 -8.407 -2.699 1.00 61.66 106 GLU A C 1
ATOM 830 O O . GLU A 1 106 ? 20.674 -8.396 -3.552 1.00 61.66 106 GLU A O 1
ATOM 835 N N . GLU A 1 107 ? 21.272 -8.404 -1.392 1.00 64.50 107 GLU A N 1
ATOM 836 C CA . GLU A 1 107 ? 19.903 -8.311 -0.856 1.00 64.50 107 GLU A CA 1
ATOM 837 C C . GLU A 1 107 ? 19.245 -6.970 -1.214 1.00 64.50 107 GLU A C 1
ATOM 839 O O . GLU A 1 107 ? 18.063 -6.918 -1.560 1.00 64.50 107 GLU A O 1
ATOM 844 N N . ARG A 1 108 ? 20.010 -5.870 -1.188 1.00 62.88 108 ARG A N 1
ATOM 845 C CA . ARG A 1 108 ? 19.509 -4.541 -1.567 1.00 62.88 108 ARG A CA 1
ATOM 846 C C . ARG A 1 108 ? 19.131 -4.486 -3.049 1.00 62.88 108 ARG A C 1
ATOM 848 O O . ARG A 1 108 ? 18.074 -3.953 -3.387 1.00 62.88 108 ARG A O 1
ATOM 855 N N . ALA A 1 109 ? 19.962 -5.068 -3.913 1.00 58.44 109 ALA A N 1
ATOM 856 C CA . ALA A 1 109 ? 19.735 -5.124 -5.355 1.00 58.44 109 ALA A CA 1
ATOM 857 C C . ALA A 1 109 ? 18.536 -6.004 -5.756 1.00 58.44 109 ALA A C 1
ATOM 859 O O . ALA A 1 109 ? 17.960 -5.801 -6.825 1.00 58.44 109 ALA A O 1
ATOM 860 N N . THR A 1 110 ? 18.146 -6.966 -4.917 1.00 58.88 110 THR A N 1
ATOM 861 C CA . THR A 1 110 ? 17.096 -7.948 -5.232 1.00 58.88 110 THR A CA 1
ATOM 862 C C . THR A 1 110 ? 15.762 -7.677 -4.532 1.00 58.88 110 THR A C 1
ATOM 864 O O . THR A 1 110 ? 14.718 -7.912 -5.139 1.00 58.88 110 THR A O 1
ATOM 867 N N . HIS A 1 111 ? 15.759 -7.135 -3.306 1.00 63.31 111 HIS A N 1
ATOM 868 C CA . HIS A 1 111 ? 14.544 -7.032 -2.481 1.00 63.31 111 HIS A CA 1
ATOM 869 C C . HIS A 1 111 ? 14.012 -5.611 -2.240 1.00 63.31 111 HIS A C 1
ATOM 871 O O . HIS A 1 111 ? 12.862 -5.466 -1.822 1.00 63.31 111 HIS A O 1
ATOM 877 N N . GLN A 1 112 ? 14.791 -4.555 -2.505 1.00 71.81 112 GLN A N 1
ATOM 878 C CA . GLN A 1 112 ? 14.391 -3.168 -2.194 1.00 71.81 112 GLN A CA 1
ATOM 879 C C . GLN A 1 112 ? 14.591 -2.184 -3.356 1.00 71.81 112 GLN A C 1
ATOM 881 O O . GLN A 1 112 ? 14.498 -0.969 -3.173 1.00 71.81 112 GLN A O 1
ATOM 886 N N . ASP A 1 113 ? 14.799 -2.681 -4.579 1.00 85.56 113 ASP A N 1
ATOM 887 C CA . ASP A 1 113 ? 15.028 -1.822 -5.742 1.00 85.56 113 ASP A CA 1
ATOM 888 C C . ASP A 1 113 ? 13.734 -1.307 -6.391 1.00 85.56 113 ASP A C 1
ATOM 890 O O . ASP A 1 113 ? 13.411 -1.641 -7.532 1.00 85.56 113 ASP A O 1
ATOM 894 N N . TYR A 1 114 ? 12.955 -0.515 -5.655 1.00 89.25 114 TYR A N 1
ATOM 895 C CA . TYR A 1 114 ? 11.689 0.059 -6.122 1.00 89.25 114 TYR A CA 1
ATOM 896 C C . TYR A 1 114 ? 11.874 1.441 -6.754 1.00 89.25 114 TYR A C 1
ATOM 898 O O . TYR A 1 114 ? 12.708 2.233 -6.322 1.00 89.25 114 TYR A O 1
ATOM 906 N N . ALA A 1 115 ? 11.044 1.786 -7.742 1.00 91.06 115 ALA A N 1
ATOM 907 C CA . ALA A 1 115 ? 10.833 3.192 -8.105 1.00 91.06 115 ALA A CA 1
ATOM 908 C C . ALA A 1 115 ? 10.186 3.951 -6.927 1.00 91.06 115 ALA A C 1
ATOM 910 O O . ALA A 1 115 ? 9.647 3.323 -6.018 1.00 91.06 115 ALA A O 1
ATOM 911 N N . GLY A 1 116 ? 10.228 5.281 -6.919 1.00 91.88 116 GLY A N 1
ATOM 912 C CA . GLY A 1 116 ? 9.718 6.094 -5.817 1.00 91.88 116 GLY A CA 1
ATOM 913 C C . GLY A 1 116 ? 8.237 5.834 -5.508 1.00 91.88 116 GLY A C 1
ATOM 914 O O . GLY A 1 116 ? 7.408 5.742 -6.424 1.00 91.88 116 GLY A O 1
ATOM 915 N N . PHE A 1 117 ? 7.879 5.709 -4.227 1.00 92.88 117 PHE A N 1
ATOM 916 C CA . PHE A 1 117 ? 6.495 5.493 -3.793 1.00 92.88 117 PHE A CA 1
ATOM 917 C C . PHE A 1 117 ? 6.182 6.026 -2.392 1.00 92.88 117 PHE A C 1
ATOM 919 O O . PHE A 1 117 ? 7.067 6.191 -1.555 1.00 92.88 117 PHE A O 1
ATOM 926 N N . ASN A 1 118 ? 4.889 6.205 -2.129 1.00 93.69 118 ASN A N 1
ATOM 927 C CA . ASN A 1 118 ? 4.318 6.242 -0.787 1.00 93.69 118 ASN A CA 1
ATOM 928 C C . ASN A 1 118 ? 3.329 5.077 -0.647 1.00 93.69 118 ASN A C 1
ATOM 930 O O . ASN A 1 118 ? 2.493 4.863 -1.528 1.00 93.69 118 ASN A O 1
ATOM 934 N N . LEU A 1 119 ? 3.440 4.327 0.443 1.00 94.88 119 LEU A N 1
ATOM 935 C CA . LEU A 1 119 ? 2.614 3.175 0.787 1.00 94.88 119 LEU A CA 1
ATOM 936 C C . LEU A 1 119 ? 1.928 3.469 2.117 1.00 94.88 119 LEU A C 1
ATOM 938 O O . LEU A 1 119 ? 2.590 3.591 3.144 1.00 94.88 119 LEU A O 1
ATOM 942 N N . MET A 1 120 ? 0.607 3.584 2.094 1.00 95.50 120 MET A N 1
ATOM 943 C CA . MET A 1 120 ? -0.196 3.705 3.304 1.00 95.50 120 MET A CA 1
ATOM 944 C C . MET A 1 120 ? -0.667 2.319 3.718 1.00 95.50 120 MET A C 1
ATOM 946 O O . MET A 1 120 ? -1.350 1.640 2.949 1.00 95.50 120 MET A O 1
ATOM 950 N N . LEU A 1 121 ? -0.317 1.926 4.935 1.00 95.56 121 LEU A N 1
ATOM 951 C CA . LEU A 1 121 ? -0.773 0.708 5.584 1.00 95.56 121 LEU A CA 1
ATOM 952 C C . LEU A 1 121 ? -1.756 1.094 6.684 1.00 95.56 121 LEU A C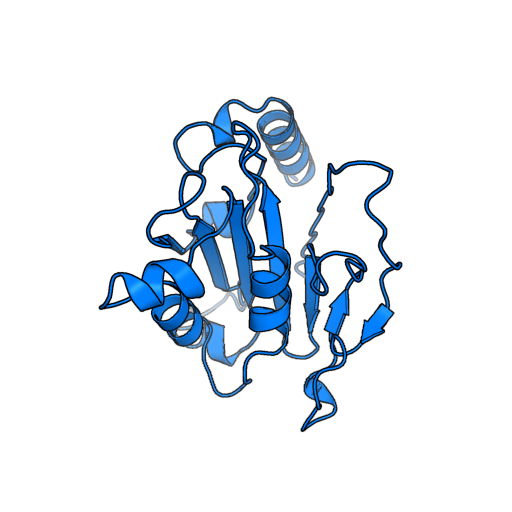 1
ATOM 954 O O . LEU A 1 121 ? -1.505 2.028 7.445 1.00 95.56 121 LEU A O 1
ATOM 958 N N . ILE A 1 122 ? -2.875 0.385 6.769 1.00 93.94 122 ILE A N 1
ATOM 959 C CA . ILE A 1 122 ? -3.943 0.655 7.727 1.00 93.94 122 ILE A CA 1
ATOM 960 C C . ILE A 1 122 ? -4.418 -0.677 8.304 1.00 93.94 122 ILE A C 1
ATOM 962 O O . ILE A 1 122 ? -4.646 -1.633 7.560 1.00 93.94 122 ILE A O 1
ATOM 966 N N . SER A 1 123 ? -4.623 -0.729 9.617 1.00 91.56 123 SER A N 1
ATOM 967 C CA . SER A 1 123 ? -5.271 -1.853 10.283 1.00 91.56 123 SER A CA 1
ATOM 968 C C . SER A 1 123 ? -6.379 -1.390 11.219 1.00 91.56 123 SER A C 1
ATOM 970 O O . SER A 1 123 ? -6.174 -0.555 12.100 1.00 91.56 123 SER A O 1
ATOM 972 N N . VAL A 1 124 ? -7.569 -1.963 11.048 1.00 88.69 124 VAL A N 1
ATOM 973 C CA . VAL A 1 124 ? -8.682 -1.850 12.008 1.00 88.69 124 VAL A CA 1
ATOM 974 C C . VAL A 1 124 ? -8.820 -3.103 12.882 1.00 88.69 124 VAL A C 1
ATOM 976 O O . VAL A 1 124 ? -9.771 -3.208 13.659 1.00 88.69 124 VAL A O 1
ATOM 979 N N . ALA A 1 125 ? -7.881 -4.050 12.768 1.00 81.94 125 ALA A N 1
ATOM 980 C CA . ALA A 1 125 ? -7.863 -5.276 13.556 1.00 81.94 125 ALA A CA 1
ATOM 981 C C . ALA A 1 125 ? -7.695 -4.972 15.050 1.00 81.94 125 ALA A C 1
ATOM 983 O O . ALA A 1 125 ? -7.036 -4.009 15.446 1.00 81.94 125 ALA A O 1
ATOM 984 N N . SER A 1 126 ? -8.294 -5.790 15.911 1.00 70.81 126 SER A N 1
ATOM 985 C CA . SER A 1 126 ? -8.203 -5.602 17.363 1.00 70.81 126 SER A CA 1
ATOM 986 C C . SER A 1 126 ? -6.788 -5.777 17.907 1.00 70.81 126 SER A C 1
ATOM 988 O O . SER A 1 126 ? -6.403 -5.085 18.846 1.00 70.81 126 SER A O 1
ATOM 990 N N . GLU A 1 127 ? -6.040 -6.694 17.312 1.00 72.06 127 GLU A N 1
ATOM 991 C CA . GLU A 1 127 ? -4.699 -7.123 17.686 1.00 72.06 127 GLU A CA 1
ATOM 992 C C . GLU A 1 127 ? -3.678 -6.005 17.453 1.00 72.06 127 GLU A C 1
ATOM 994 O O . GLU A 1 127 ? -2.813 -5.774 18.293 1.00 72.06 127 GLU A O 1
ATOM 999 N N . ASP A 1 128 ? -3.848 -5.247 16.366 1.00 72.69 128 ASP A N 1
ATOM 1000 C CA . ASP A 1 128 ? -2.989 -4.113 16.001 1.00 72.69 128 ASP A CA 1
ATOM 1001 C C . ASP A 1 128 ? -3.315 -2.836 16.799 1.00 72.69 128 ASP A C 1
ATOM 1003 O O . ASP A 1 128 ? -2.540 -1.882 16.814 1.00 72.69 128 ASP A O 1
ATOM 1007 N N . ASN A 1 129 ? -4.459 -2.820 17.490 1.00 62.78 129 ASN A N 1
ATOM 1008 C CA . ASN A 1 129 ? -4.939 -1.696 18.297 1.00 62.78 129 ASN A CA 1
ATOM 1009 C C . ASN A 1 129 ? -4.822 -1.947 19.813 1.00 62.78 129 ASN A C 1
ATOM 1011 O O . ASN A 1 129 ? -5.288 -1.133 20.611 1.00 62.78 129 ASN A O 1
ATOM 1015 N N . ALA A 1 130 ? -4.219 -3.066 20.230 1.00 55.44 130 ALA A N 1
ATOM 1016 C CA . ALA A 1 130 ? -4.134 -3.481 21.633 1.00 55.44 130 ALA A CA 1
ATOM 1017 C C . ALA A 1 130 ? -3.133 -2.664 22.478 1.00 55.44 130 ALA A C 1
ATOM 1019 O O . ALA A 1 130 ? -3.159 -2.744 23.706 1.00 55.44 130 ALA A O 1
ATOM 1020 N N . SER A 1 131 ? -2.266 -1.878 21.836 1.00 50.50 131 SER A N 1
ATOM 1021 C CA . SER A 1 131 ? -1.180 -1.126 22.480 1.00 50.50 131 SER A CA 1
ATOM 1022 C C . SER A 1 131 ? -1.641 0.149 23.197 1.00 50.50 131 SER A C 1
ATOM 1024 O O . SER A 1 131 ? -0.917 0.651 24.056 1.00 50.50 131 SER A O 1
ATOM 1026 N N . GLU A 1 132 ? -2.828 0.683 22.880 1.00 53.06 132 GLU A N 1
ATOM 1027 C CA . GLU A 1 132 ? -3.370 1.862 23.562 1.00 53.06 132 GLU A CA 1
ATOM 1028 C C . GLU A 1 132 ? -4.423 1.468 24.610 1.00 53.06 132 GLU A C 1
ATOM 1030 O O . GLU A 1 132 ? -5.449 0.870 24.266 1.00 53.06 132 GLU A O 1
ATOM 1035 N N . PRO A 1 133 ? -4.227 1.809 25.900 1.00 46.66 133 PRO A N 1
ATOM 1036 C CA . PRO A 1 133 ? -5.239 1.559 26.912 1.00 46.66 133 PRO A CA 1
ATOM 1037 C C . PRO A 1 133 ? -6.505 2.349 26.570 1.00 46.66 133 PRO A C 1
ATOM 1039 O O . PRO A 1 133 ? -6.477 3.573 26.425 1.00 46.66 133 PRO A O 1
ATOM 1042 N N . ALA A 1 134 ? -7.632 1.642 26.460 1.00 49.69 134 ALA A N 1
ATOM 1043 C CA . ALA A 1 134 ? -8.929 2.256 26.222 1.00 49.69 134 ALA A CA 1
ATOM 1044 C C . ALA A 1 134 ? -9.205 3.313 27.306 1.00 49.69 134 ALA A C 1
ATOM 1046 O O . ALA A 1 134 ? -9.362 2.981 28.484 1.00 49.69 134 ALA A O 1
ATOM 1047 N N . LYS A 1 135 ? -9.261 4.595 26.920 1.00 48.78 135 LYS A N 1
ATOM 1048 C CA . LYS A 1 135 ? -9.647 5.669 27.844 1.00 48.78 135 LYS A CA 1
ATOM 1049 C C . LYS A 1 135 ? -11.063 5.383 28.376 1.00 48.78 135 LYS A C 1
ATOM 1051 O O . LYS A 1 135 ? -11.947 5.048 27.577 1.00 48.78 135 LYS A O 1
ATOM 1056 N N . PRO A 1 136 ? -11.324 5.528 29.690 1.00 41.62 136 PRO A N 1
ATOM 1057 C CA . PRO A 1 136 ? -12.667 5.354 30.230 1.00 41.62 136 PRO A CA 1
ATOM 1058 C C . PRO A 1 136 ? -13.606 6.395 29.605 1.00 41.62 136 PRO A C 1
ATOM 1060 O O . PRO A 1 136 ? -13.386 7.592 29.763 1.00 41.62 136 PRO A O 1
ATOM 1063 N N . GLY A 1 137 ? -14.636 5.945 28.882 1.00 50.47 137 GLY A N 1
ATOM 1064 C CA . GLY A 1 137 ? -15.703 6.813 28.363 1.00 50.47 137 GLY A CA 1
ATOM 1065 C C . GLY A 1 137 ? -15.718 7.104 26.855 1.00 50.47 137 GLY A C 1
ATOM 1066 O O . GLY A 1 137 ? -16.561 7.884 26.425 1.00 50.47 137 GLY A O 1
ATOM 1067 N N . GLY A 1 138 ? -14.871 6.480 26.027 1.00 46.88 138 GLY A N 1
ATOM 1068 C CA . GLY A 1 138 ? -14.928 6.689 24.571 1.00 46.88 138 GLY A CA 1
ATOM 1069 C C . GLY A 1 138 ? -14.345 5.538 23.757 1.00 46.88 138 GLY A C 1
ATOM 1070 O O . GLY A 1 138 ? -13.158 5.520 23.458 1.00 46.88 138 GLY A O 1
ATOM 1071 N N . THR A 1 139 ? -15.179 4.573 23.373 1.00 48.81 139 THR A N 1
ATOM 1072 C CA . THR A 1 139 ? -14.779 3.348 22.655 1.00 48.81 139 THR A CA 1
ATOM 1073 C C . THR A 1 139 ? -14.730 3.544 21.134 1.00 48.81 139 THR A C 1
ATOM 1075 O O . THR A 1 139 ? -15.280 2.741 20.386 1.00 48.81 139 THR A O 1
ATOM 1078 N N . VAL A 1 140 ? -14.105 4.613 20.634 1.00 53.75 140 VAL A N 1
ATOM 1079 C CA . VAL A 1 140 ? -13.789 4.677 19.197 1.00 53.75 140 VAL A CA 1
ATOM 1080 C C . VAL A 1 140 ? -12.414 4.050 19.014 1.00 53.75 140 VAL A C 1
ATOM 1082 O O . VAL A 1 140 ? -11.398 4.713 19.208 1.00 53.75 140 VAL A O 1
ATOM 1085 N N . ARG A 1 141 ? -12.388 2.751 18.687 1.00 64.94 141 ARG A N 1
ATOM 1086 C CA . ARG A 1 141 ? -11.163 2.083 18.229 1.00 64.94 141 ARG A CA 1
ATOM 1087 C C . ARG A 1 141 ? -10.742 2.743 16.923 1.00 64.94 141 ARG A C 1
ATOM 1089 O O . ARG A 1 141 ? -11.495 2.710 15.951 1.00 64.94 141 ARG A O 1
ATOM 1096 N N . ARG A 1 142 ? -9.590 3.405 16.938 1.00 73.56 142 ARG A N 1
ATOM 1097 C CA . ARG A 1 142 ? -9.046 4.079 15.761 1.00 73.56 142 ARG A CA 1
ATOM 1098 C C . ARG A 1 142 ? -8.274 3.081 14.909 1.00 73.56 142 ARG A C 1
ATOM 1100 O O . ARG A 1 142 ? -7.761 2.114 15.460 1.00 73.56 142 ARG A O 1
ATOM 1107 N N . PRO A 1 143 ? -8.205 3.286 13.588 1.00 86.50 143 PRO A N 1
ATOM 1108 C CA . PRO A 1 143 ? -7.294 2.521 12.759 1.00 86.50 143 PRO A CA 1
ATOM 1109 C C . PRO A 1 143 ? -5.842 2.825 13.143 1.00 86.50 143 PRO A C 1
ATOM 1111 O O . PRO A 1 143 ? -5.476 3.982 13.351 1.00 86.50 143 PRO A O 1
ATOM 1114 N N . ARG A 1 144 ? -5.002 1.794 13.160 1.00 89.44 144 ARG A N 1
ATOM 1115 C CA . ARG A 1 144 ? -3.549 1.939 13.187 1.00 89.44 144 ARG A CA 1
ATOM 1116 C C . ARG A 1 144 ? -3.073 2.248 11.770 1.00 89.44 144 ARG A C 1
ATOM 1118 O O . ARG A 1 144 ? -3.441 1.529 10.846 1.00 89.44 144 ARG A O 1
ATOM 1125 N N . MET A 1 145 ? -2.297 3.316 11.582 1.00 92.88 145 MET A N 1
ATOM 1126 C CA . MET A 1 145 ? -1.900 3.799 10.252 1.00 92.88 145 MET A CA 1
ATOM 1127 C C . MET A 1 145 ? -0.399 4.090 10.182 1.00 92.88 145 MET A C 1
ATOM 1129 O O . MET A 1 145 ? 0.136 4.803 11.032 1.00 92.88 145 MET A O 1
ATOM 1133 N N . ALA A 1 146 ? 0.269 3.561 9.156 1.00 94.25 146 ALA A N 1
ATOM 1134 C CA . ALA A 1 146 ? 1.679 3.812 8.870 1.00 94.25 146 ALA A CA 1
ATOM 1135 C C . ALA A 1 146 ? 1.869 4.261 7.425 1.00 94.25 146 ALA A C 1
ATOM 1137 O O . ALA A 1 146 ? 1.289 3.684 6.504 1.00 94.25 146 ALA A O 1
ATOM 1138 N N . LEU A 1 147 ? 2.748 5.240 7.233 1.00 94.44 147 LEU A N 1
ATOM 1139 C CA . LEU A 1 147 ? 3.227 5.651 5.924 1.00 94.44 147 LEU A CA 1
ATOM 1140 C C . LEU A 1 147 ? 4.643 5.120 5.719 1.00 94.44 147 LEU A C 1
ATOM 1142 O O . LEU A 1 147 ? 5.545 5.439 6.492 1.00 94.44 147 LEU A O 1
ATOM 1146 N N . VAL A 1 148 ? 4.826 4.324 4.669 1.00 94.19 148 VAL A N 1
ATOM 1147 C CA . VAL A 1 148 ? 6.108 3.752 4.255 1.00 94.19 148 VAL A CA 1
ATOM 1148 C C . VAL A 1 148 ? 6.532 4.372 2.926 1.00 94.19 148 VAL A C 1
ATOM 1150 O O . VAL A 1 148 ? 5.726 4.499 2.005 1.00 94.19 148 VAL A O 1
ATOM 1153 N N . THR A 1 149 ? 7.793 4.767 2.798 1.00 93.19 149 THR A N 1
ATOM 1154 C CA . THR A 1 149 ? 8.325 5.384 1.576 1.00 93.19 149 THR A CA 1
ATOM 1155 C C . THR A 1 149 ? 9.820 5.123 1.427 1.00 93.19 149 THR A C 1
ATOM 1157 O O . THR A 1 149 ? 10.532 4.914 2.406 1.00 93.19 149 THR A O 1
ATOM 1160 N N . ASN A 1 150 ? 10.309 5.168 0.192 1.00 91.31 150 ASN A N 1
ATOM 1161 C CA . ASN A 1 150 ? 11.734 5.221 -0.138 1.00 91.31 150 ASN A CA 1
ATOM 1162 C C . ASN A 1 150 ? 12.230 6.651 -0.448 1.00 91.31 150 ASN A C 1
ATOM 1164 O O . ASN A 1 150 ? 13.389 6.841 -0.798 1.00 91.31 150 ASN A O 1
ATOM 1168 N N . TYR A 1 151 ? 11.369 7.671 -0.314 1.00 87.88 151 TYR A N 1
ATOM 1169 C CA . TYR A 1 151 ? 11.643 9.087 -0.619 1.00 87.88 151 TYR A CA 1
ATOM 1170 C C . TYR A 1 151 ? 12.094 9.393 -2.064 1.00 87.88 151 TYR A C 1
ATOM 1172 O O . TYR A 1 151 ? 12.484 10.529 -2.351 1.00 87.88 151 TYR A O 1
ATOM 1180 N N . GLY A 1 152 ? 12.030 8.408 -2.960 1.00 84.69 152 GLY A N 1
ATOM 1181 C CA . GLY A 1 152 ? 12.533 8.441 -4.333 1.00 84.69 152 GLY A CA 1
ATOM 1182 C C . GLY A 1 152 ? 13.038 7.056 -4.745 1.00 84.69 152 GLY A C 1
ATOM 1183 O O . GLY A 1 152 ? 13.196 6.180 -3.905 1.00 84.69 152 GLY A O 1
ATOM 1184 N N . GLY A 1 153 ? 13.244 6.818 -6.035 1.00 83.00 153 GLY A N 1
ATOM 1185 C CA . GLY A 1 153 ? 13.600 5.503 -6.559 1.00 83.00 153 GLY A CA 1
ATOM 1186 C C . GLY A 1 153 ? 14.931 4.965 -6.028 1.00 83.00 153 GLY A C 1
ATOM 1187 O O . GLY A 1 153 ? 15.971 5.613 -6.128 1.00 83.00 153 GLY A O 1
ATOM 1188 N N . GLY A 1 154 ? 14.925 3.705 -5.592 1.00 76.94 154 GLY A N 1
ATOM 1189 C CA . GLY A 1 154 ? 16.009 3.060 -4.849 1.00 76.94 154 GLY A CA 1
ATOM 1190 C C . GLY A 1 154 ? 16.011 3.453 -3.368 1.00 76.94 154 GLY A C 1
ATOM 1191 O O . GLY A 1 154 ? 15.103 4.122 -2.894 1.00 76.94 154 GLY A O 1
ATOM 1192 N N . GLY A 1 155 ? 17.042 3.048 -2.627 1.00 76.69 155 GLY A N 1
ATOM 1193 C CA . GLY A 1 155 ? 17.224 3.455 -1.229 1.00 76.69 155 GLY A CA 1
ATOM 1194 C C . GLY A 1 155 ? 16.588 2.522 -0.196 1.00 76.69 155 GLY A C 1
ATOM 1195 O O . GLY A 1 155 ? 16.101 1.442 -0.514 1.00 76.69 155 GLY A O 1
ATOM 1196 N N . VAL A 1 156 ? 16.673 2.935 1.070 1.00 83.44 156 VAL A N 1
ATOM 1197 C CA . VAL A 1 156 ? 16.157 2.180 2.220 1.00 83.44 156 VAL A CA 1
ATOM 1198 C C . VAL A 1 156 ? 14.707 2.579 2.464 1.00 83.44 156 VAL A C 1
ATOM 1200 O O . VAL A 1 156 ? 14.371 3.764 2.412 1.00 83.44 156 VAL A O 1
ATOM 1203 N N . LEU A 1 157 ? 13.857 1.594 2.744 1.00 90.19 157 LEU A N 1
ATOM 1204 C CA . LEU A 1 157 ? 12.474 1.852 3.122 1.00 90.19 157 LEU A CA 1
ATOM 1205 C C . LEU A 1 157 ? 12.426 2.476 4.519 1.00 90.19 157 LEU A C 1
ATOM 1207 O O . LEU A 1 157 ? 12.993 1.946 5.470 1.00 90.19 157 LEU A O 1
ATOM 1211 N N . SER A 1 158 ? 11.727 3.597 4.635 1.00 90.44 158 SER A N 1
ATOM 1212 C CA . SER A 1 158 ? 11.454 4.289 5.891 1.00 90.44 158 SER A CA 1
ATOM 1213 C C . SER A 1 158 ? 9.968 4.212 6.194 1.00 90.44 158 SER A C 1
ATOM 1215 O O . SER A 1 158 ? 9.151 4.258 5.274 1.00 90.44 158 SER A O 1
ATOM 1217 N N . ALA A 1 159 ? 9.613 4.130 7.473 1.00 93.19 159 ALA A N 1
ATOM 1218 C CA . ALA A 1 159 ? 8.231 4.156 7.921 1.00 93.19 159 ALA A CA 1
ATOM 1219 C C . ALA A 1 159 ? 8.038 5.166 9.050 1.00 93.19 159 ALA A C 1
ATOM 1221 O O . ALA A 1 159 ? 8.903 5.327 9.913 1.00 93.19 159 ALA A O 1
ATOM 1222 N N . ARG A 1 160 ? 6.866 5.799 9.074 1.00 92.69 160 ARG A N 1
ATOM 1223 C CA . ARG A 1 160 ? 6.384 6.579 10.214 1.00 92.69 160 ARG A CA 1
ATOM 1224 C C . ARG A 1 160 ? 4.945 6.216 10.537 1.00 92.69 160 ARG A C 1
ATOM 1226 O O . ARG A 1 160 ? 4.157 5.900 9.647 1.00 92.69 160 ARG A O 1
ATOM 1233 N N . TRP A 1 161 ? 4.602 6.307 11.811 1.00 92.62 161 TRP A N 1
ATOM 1234 C CA . TRP A 1 161 ? 3.225 6.178 12.272 1.00 92.62 161 TRP A CA 1
ATOM 1235 C C . TRP A 1 161 ? 2.523 7.525 12.169 1.00 92.62 161 TRP A C 1
ATOM 1237 O O . TRP A 1 161 ? 3.130 8.554 12.470 1.00 92.62 161 TRP A O 1
ATOM 1247 N N . LEU A 1 162 ? 1.265 7.510 11.735 1.00 89.56 162 LEU A N 1
ATOM 1248 C CA . LEU A 1 162 ? 0.437 8.712 11.709 1.00 89.56 162 LEU A CA 1
ATOM 1249 C C . LEU A 1 162 ? -0.046 9.034 13.122 1.00 89.56 162 LEU A C 1
ATOM 1251 O O . LEU A 1 162 ? -0.378 8.131 13.897 1.00 89.56 162 LEU A O 1
ATOM 1255 N N . ASP A 1 163 ? -0.086 10.323 13.448 1.00 84.62 163 ASP A N 1
ATOM 1256 C CA . ASP A 1 163 ? -0.628 10.790 14.721 1.00 84.62 163 ASP A CA 1
ATOM 1257 C C . ASP A 1 163 ? -2.169 10.816 14.727 1.00 84.62 163 ASP A C 1
ATOM 1259 O O . ASP A 1 163 ? -2.840 10.366 13.792 1.00 84.62 163 ASP A O 1
ATOM 1263 N N . GLU A 1 164 ? -2.758 11.312 15.817 1.00 79.44 164 GLU A N 1
ATOM 1264 C CA . GLU A 1 164 ? -4.211 11.367 15.980 1.00 79.44 164 GLU A CA 1
ATOM 1265 C C . GLU A 1 164 ? -4.900 12.317 14.983 1.00 79.44 164 GLU A C 1
ATOM 1267 O O . GLU A 1 164 ? -6.020 12.017 14.564 1.00 79.44 164 GLU A O 1
ATOM 1272 N N . GLN A 1 165 ? -4.258 13.423 14.594 1.00 80.12 165 GLN A N 1
ATOM 1273 C CA . GLN A 1 165 ? -4.824 14.372 13.632 1.00 80.12 165 GLN A CA 1
ATOM 1274 C C . GLN A 1 165 ? -4.749 13.802 12.219 1.00 80.12 165 GLN A C 1
ATOM 1276 O O . GLN A 1 165 ? -5.753 13.785 11.506 1.00 80.12 165 GLN A O 1
ATOM 1281 N N . GLU A 1 166 ? -3.591 13.258 11.846 1.00 82.19 166 GLU A N 1
ATOM 1282 C CA . GLU A 1 166 ? -3.402 12.607 10.555 1.00 82.19 166 GLU A CA 1
ATOM 1283 C C . GLU A 1 166 ? -4.337 11.402 10.410 1.00 82.19 166 GLU A C 1
ATOM 1285 O O . GLU A 1 166 ? -5.012 11.268 9.400 1.00 82.19 166 GLU A O 1
ATOM 1290 N N . SER A 1 167 ? -4.477 10.558 11.433 1.00 80.75 167 SER A N 1
ATOM 1291 C CA . SER A 1 167 ? -5.352 9.375 11.354 1.00 80.75 167 SER A CA 1
ATOM 1292 C C . SER A 1 167 ? -6.845 9.717 11.227 1.00 80.75 167 SER A C 1
ATOM 1294 O O . SER A 1 167 ? -7.637 8.869 10.813 1.00 80.75 167 SER A O 1
ATOM 1296 N N . ALA A 1 168 ? -7.253 10.937 11.592 1.00 78.75 168 ALA A N 1
ATOM 1297 C CA . ALA A 1 168 ? -8.621 11.417 11.406 1.00 78.75 168 ALA A CA 1
ATOM 1298 C C . ALA A 1 168 ? -8.846 11.991 9.998 1.00 78.75 168 ALA A C 1
ATOM 1300 O O . ALA A 1 168 ? -9.908 11.781 9.410 1.00 78.75 168 ALA A O 1
ATOM 1301 N N . LEU A 1 169 ? -7.851 12.706 9.464 1.00 77.94 169 LEU A N 1
ATOM 1302 C CA . LEU A 1 169 ? -7.893 13.336 8.150 1.00 77.94 169 LEU A CA 1
ATOM 1303 C C . LEU A 1 169 ? -6.495 13.331 7.521 1.00 77.94 169 LEU A C 1
ATOM 1305 O O . LEU A 1 169 ? -5.637 14.142 7.868 1.00 77.94 169 LEU A O 1
ATOM 1309 N N . HIS A 1 170 ? -6.283 12.463 6.532 1.00 78.81 170 HIS A N 1
ATOM 1310 C CA . HIS A 1 170 ? -5.019 12.399 5.804 1.00 78.81 170 HIS A CA 1
ATOM 1311 C C . HIS A 1 170 ? -5.230 12.381 4.296 1.00 78.81 170 HIS A C 1
ATOM 1313 O O . HIS A 1 170 ? -6.108 11.686 3.787 1.00 78.81 170 HIS A O 1
ATOM 1319 N N . GLY A 1 171 ? -4.376 13.108 3.578 1.00 78.75 171 GLY A N 1
ATOM 1320 C CA . GLY A 1 171 ? -4.295 13.074 2.125 1.00 78.75 171 GLY A CA 1
ATOM 1321 C C . GLY A 1 171 ? -2.874 12.738 1.698 1.00 78.75 171 GLY A C 1
ATOM 1322 O O . GLY A 1 171 ? -1.933 13.403 2.119 1.00 78.75 171 GLY A O 1
ATOM 1323 N N . ILE A 1 172 ? -2.727 11.729 0.840 1.00 82.50 172 ILE A N 1
ATOM 1324 C CA . ILE A 1 172 ? -1.450 11.382 0.206 1.00 82.50 172 ILE A CA 1
ATOM 1325 C C . ILE A 1 172 ? -1.497 11.687 -1.289 1.00 82.50 172 ILE A C 1
ATOM 1327 O O . ILE A 1 172 ? -2.547 11.606 -1.929 1.00 82.50 172 ILE A O 1
ATOM 1331 N N . SER A 1 173 ? -0.349 12.033 -1.863 1.00 84.06 173 SER A N 1
ATOM 1332 C CA . SER A 1 173 ? -0.208 12.263 -3.300 1.00 84.06 173 SER A CA 1
ATOM 1333 C C . SER A 1 173 ? 1.121 11.753 -3.829 1.00 84.06 173 SER A C 1
ATOM 1335 O O . SER A 1 173 ? 1.900 11.127 -3.118 1.00 84.06 173 SER A O 1
ATOM 1337 N N . ASN A 1 174 ? 1.390 12.068 -5.093 1.00 85.38 174 ASN A N 1
ATOM 1338 C CA . ASN A 1 174 ? 2.639 11.767 -5.774 1.00 85.38 174 ASN A CA 1
ATOM 1339 C C . ASN A 1 174 ? 3.839 12.600 -5.279 1.00 85.38 174 ASN A C 1
ATOM 1341 O O . ASN A 1 174 ? 4.942 12.480 -5.810 1.00 85.38 174 ASN A O 1
ATOM 1345 N N . GLY A 1 175 ? 3.640 13.476 -4.291 1.00 82.94 175 GLY A N 1
ATOM 1346 C CA . GLY A 1 175 ? 4.736 14.151 -3.612 1.00 82.94 175 GLY A CA 1
ATOM 1347 C C . GLY A 1 175 ? 5.468 13.235 -2.635 1.00 82.94 175 GLY A C 1
ATOM 1348 O O . GLY A 1 175 ? 4.958 12.207 -2.200 1.00 82.94 175 GLY A O 1
ATOM 1349 N N . VAL A 1 176 ? 6.670 13.647 -2.259 1.00 82.31 176 VAL A N 1
ATOM 1350 C CA . VAL A 1 176 ? 7.448 13.002 -1.207 1.00 82.31 176 VAL A CA 1
ATOM 1351 C C . VAL A 1 176 ? 6.934 13.501 0.138 1.00 82.31 176 VAL A C 1
ATOM 1353 O O . VAL A 1 176 ? 6.805 14.718 0.338 1.00 82.31 176 VAL A O 1
ATOM 1356 N N . ASP A 1 177 ? 6.645 12.572 1.044 1.00 80.00 177 ASP A N 1
ATOM 1357 C CA . ASP A 1 177 ? 6.212 12.870 2.409 1.00 80.00 177 ASP A CA 1
ATOM 1358 C C . ASP A 1 177 ? 7.137 13.896 3.096 1.00 80.00 177 ASP A C 1
ATOM 1360 O O . ASP A 1 177 ? 8.355 13.891 2.898 1.00 80.00 177 ASP A O 1
ATOM 1364 N N . HIS A 1 178 ? 6.534 14.840 3.824 1.00 74.19 178 HIS A N 1
ATOM 1365 C CA . HIS A 1 178 ? 7.161 16.025 4.440 1.00 74.19 178 HIS A CA 1
ATOM 1366 C C . HIS A 1 178 ? 7.993 16.961 3.536 1.00 74.19 178 HIS A C 1
ATOM 1368 O O . HIS A 1 178 ? 8.433 18.009 4.006 1.00 74.19 178 HIS A O 1
ATOM 1374 N N . LYS A 1 179 ? 8.193 16.658 2.246 1.00 73.25 179 LYS A N 1
ATOM 1375 C CA . LYS A 1 179 ? 8.974 17.509 1.329 1.00 73.25 179 LYS A CA 1
ATOM 1376 C C . LYS A 1 179 ? 8.105 18.231 0.317 1.00 73.25 179 LYS A C 1
ATOM 1378 O O . LYS A 1 179 ? 8.152 19.450 0.232 1.00 73.25 179 LYS A O 1
ATOM 1383 N N . THR A 1 180 ? 7.327 17.487 -0.466 1.00 72.69 180 THR A N 1
ATOM 1384 C CA . THR A 1 180 ? 6.578 18.052 -1.601 1.00 72.69 180 THR A CA 1
ATOM 1385 C C . THR A 1 180 ? 5.105 17.676 -1.603 1.00 72.69 180 THR A C 1
ATOM 1387 O O . THR A 1 180 ? 4.344 18.238 -2.381 1.00 72.69 180 THR A O 1
ATOM 1390 N N . MET A 1 181 ? 4.665 16.776 -0.719 1.00 71.25 181 MET A N 1
ATOM 1391 C CA . MET A 1 181 ? 3.273 16.313 -0.673 1.00 71.25 181 MET A CA 1
ATOM 1392 C C . MET A 1 181 ? 2.261 17.452 -0.432 1.00 71.25 181 MET A C 1
ATOM 1394 O O . MET A 1 181 ? 1.221 17.488 -1.086 1.00 71.25 181 MET A O 1
ATOM 1398 N N . HIS A 1 182 ? 2.614 18.433 0.406 1.00 66.69 182 HIS A N 1
ATOM 1399 C CA . HIS A 1 182 ? 1.804 19.621 0.719 1.00 66.69 182 HIS A CA 1
ATOM 1400 C C . HIS A 1 182 ? 1.744 20.664 -0.414 1.00 66.69 182 HIS A C 1
ATOM 1402 O O . HIS A 1 182 ? 0.944 21.594 -0.356 1.00 66.69 182 HIS A O 1
ATOM 1408 N N . LEU A 1 183 ? 2.592 20.533 -1.440 1.00 62.84 183 LEU A N 1
ATOM 1409 C CA . LEU A 1 183 ? 2.640 21.458 -2.577 1.00 62.84 183 LEU A CA 1
ATOM 1410 C C . LEU A 1 183 ? 1.583 21.132 -3.640 1.00 62.84 183 LEU A C 1
ATOM 1412 O O . LEU A 1 183 ? 1.383 21.907 -4.572 1.00 62.84 183 LEU A O 1
ATOM 1416 N N . TRP A 1 184 ? 0.909 19.987 -3.522 1.00 63.38 184 TRP A N 1
ATOM 1417 C CA . TRP A 1 184 ? -0.091 19.556 -4.487 1.00 63.38 184 TRP A CA 1
ATOM 1418 C C . TRP A 1 184 ? -1.454 20.154 -4.158 1.00 63.38 184 TRP A C 1
ATOM 1420 O O . TRP A 1 184 ? -2.109 19.739 -3.202 1.00 63.38 184 TRP A O 1
ATOM 1430 N N . THR A 1 185 ? -1.916 21.065 -5.015 1.00 65.69 185 THR A N 1
ATOM 1431 C CA . THR A 1 185 ? -3.206 21.760 -4.892 1.00 65.69 185 THR A CA 1
ATOM 1432 C C . THR A 1 185 ? -4.369 20.804 -4.624 1.00 65.69 185 THR A C 1
ATOM 1434 O O . THR A 1 185 ? -5.144 21.041 -3.708 1.00 65.69 185 THR A O 1
ATOM 1437 N N . LYS A 1 186 ? -4.417 19.656 -5.319 1.00 69.00 186 LYS A N 1
ATOM 1438 C CA . LYS A 1 186 ? -5.451 18.623 -5.126 1.00 69.00 186 LYS A CA 1
ATOM 1439 C C . LYS A 1 186 ? -5.514 18.054 -3.701 1.00 69.00 186 LYS A C 1
ATOM 1441 O O . LYS A 1 186 ? -6.592 17.702 -3.239 1.00 69.00 186 LYS A O 1
ATOM 1446 N N . VAL A 1 187 ? -4.373 17.943 -3.012 1.00 70.50 187 VAL A N 1
ATOM 1447 C CA . VAL A 1 187 ? -4.323 17.448 -1.624 1.00 70.50 187 VAL A CA 1
ATOM 1448 C C . VAL A 1 187 ? -4.877 18.503 -0.691 1.00 70.50 187 VAL A C 1
ATOM 1450 O O . VAL A 1 187 ? -5.748 18.198 0.113 1.00 70.50 187 VAL A O 1
ATOM 1453 N N . LYS A 1 188 ? -4.407 19.743 -0.848 1.00 73.00 188 LYS A N 1
ATOM 1454 C CA . LYS A 1 188 ? -4.848 20.866 -0.030 1.00 73.00 188 LYS A CA 1
ATOM 1455 C C . LYS A 1 188 ? -6.347 21.121 -0.194 1.00 73.00 188 LYS A C 1
ATOM 1457 O O . LYS A 1 188 ? -7.075 21.087 0.784 1.00 73.00 188 LYS A O 1
ATOM 1462 N N . GLU A 1 189 ? -6.824 21.267 -1.429 1.00 77.88 189 GLU A N 1
ATOM 1463 C CA . GLU A 1 189 ? -8.249 21.475 -1.722 1.00 77.88 189 GLU A CA 1
ATOM 1464 C C . GLU A 1 189 ? -9.115 20.296 -1.264 1.00 77.88 189 GLU A C 1
ATOM 1466 O O . GLU A 1 189 ? -10.217 20.503 -0.758 1.00 77.88 189 GLU A O 1
ATOM 1471 N N . GLY A 1 190 ? -8.625 19.061 -1.415 1.00 75.00 190 GLY A N 1
ATOM 1472 C CA . GLY A 1 190 ? -9.322 17.864 -0.949 1.00 75.00 190 GLY A CA 1
ATOM 1473 C C . GLY A 1 190 ? -9.447 17.810 0.574 1.00 75.00 190 GLY A C 1
ATOM 1474 O O . GLY A 1 190 ? -10.529 17.521 1.085 1.00 75.00 190 GLY A O 1
ATOM 1475 N N . GLN A 1 191 ? -8.370 18.129 1.297 1.00 75.25 191 GLN A N 1
ATOM 1476 C CA . GLN A 1 191 ? -8.376 18.220 2.759 1.00 75.25 191 GLN A CA 1
ATOM 1477 C C . GLN A 1 191 ? -9.278 19.357 3.240 1.00 75.25 191 GLN A C 1
ATOM 1479 O O . GLN A 1 191 ? -10.143 19.107 4.073 1.00 75.25 191 GLN A O 1
ATOM 1484 N N . ASP A 1 192 ? -9.149 20.554 2.663 1.00 79.56 192 ASP A N 1
ATOM 1485 C CA . ASP A 1 192 ? -9.965 21.723 3.008 1.00 79.56 192 ASP A CA 1
ATOM 1486 C C . ASP A 1 192 ? -11.463 21.442 2.775 1.00 79.56 192 ASP A C 1
ATOM 1488 O O . ASP A 1 192 ? -12.304 21.747 3.622 1.00 79.56 192 ASP A O 1
ATOM 1492 N N . SER A 1 193 ? -11.812 20.803 1.649 1.00 78.50 193 SER A N 1
ATOM 1493 C CA . SER A 1 193 ? -13.199 20.439 1.319 1.00 78.50 193 SER A CA 1
ATOM 1494 C C . SER A 1 193 ? -13.767 19.393 2.278 1.00 78.50 193 SER A C 1
ATOM 1496 O O . SER A 1 193 ? -14.928 19.483 2.690 1.00 78.50 193 SER A O 1
ATOM 1498 N N . LEU A 1 194 ? -12.958 18.394 2.641 1.00 75.62 194 LEU A N 1
ATOM 1499 C CA . LEU A 1 194 ? -13.362 17.349 3.574 1.00 75.62 194 LEU A CA 1
ATOM 1500 C C . LEU A 1 194 ? -13.507 17.915 4.992 1.00 75.62 194 LEU A C 1
ATOM 1502 O O . LEU A 1 194 ? -14.512 17.652 5.647 1.00 75.62 194 LEU A O 1
ATOM 1506 N N . GLU A 1 195 ? -12.581 18.764 5.435 1.00 80.56 195 GLU A N 1
ATOM 1507 C CA . GLU A 1 195 ? -12.669 19.450 6.725 1.00 80.56 195 GLU A CA 1
ATOM 1508 C C . GLU A 1 195 ? -13.912 20.350 6.801 1.00 80.56 195 GLU A C 1
ATOM 1510 O O . GLU A 1 195 ? -14.640 20.316 7.794 1.00 80.56 195 GLU A O 1
ATOM 1515 N N . ALA A 1 196 ? -14.208 21.109 5.741 1.00 79.00 196 ALA A N 1
ATOM 1516 C CA . ALA A 1 196 ? -15.413 21.932 5.658 1.00 79.00 196 ALA A CA 1
ATOM 1517 C C . ALA A 1 196 ? -16.706 21.101 5.711 1.00 79.00 196 ALA A C 1
ATOM 1519 O O . ALA A 1 196 ? -17.701 21.565 6.258 1.00 79.00 196 ALA A O 1
ATOM 1520 N N . SER A 1 197 ? -16.683 19.873 5.183 1.00 75.44 197 SER A N 1
ATOM 1521 C CA . SER A 1 197 ? -17.837 18.962 5.173 1.00 75.44 197 SER A CA 1
ATOM 1522 C C . SER A 1 197 ? -18.031 18.200 6.491 1.00 75.44 197 SER A C 1
ATOM 1524 O O . SER A 1 197 ? -19.112 17.671 6.737 1.00 75.44 197 SER A O 1
ATOM 1526 N N . ILE A 1 198 ? -16.985 18.106 7.320 1.00 72.25 198 ILE A N 1
ATOM 1527 C CA . ILE A 1 198 ? -17.004 17.425 8.626 1.00 72.25 198 ILE A CA 1
ATOM 1528 C C . ILE A 1 198 ? -17.322 18.409 9.772 1.00 72.25 198 ILE A C 1
ATOM 1530 O O . ILE A 1 198 ? -17.699 17.976 10.864 1.00 72.25 198 ILE A O 1
ATOM 1534 N N . LYS A 1 199 ? -17.209 19.728 9.549 1.00 60.06 199 LYS A N 1
ATOM 1535 C CA . LYS A 1 199 ? -17.634 20.745 10.524 1.00 60.06 199 LYS A CA 1
ATOM 1536 C C . LYS A 1 199 ? -19.174 20.757 10.649 1.00 60.06 199 LYS A C 1
ATOM 1538 O O . LYS A 1 199 ? -19.845 20.727 9.620 1.00 60.06 199 LYS A O 1
ATOM 1543 N N . PRO A 1 200 ? -19.716 20.745 11.882 1.00 53.84 200 PRO A N 1
ATOM 1544 C CA . PRO A 1 200 ? -21.151 20.620 12.149 1.00 53.84 200 PRO A CA 1
ATOM 1545 C C . PRO A 1 200 ? -21.976 21.827 11.692 1.00 53.84 200 PRO A C 1
ATOM 1547 O O . PRO A 1 200 ? -21.425 22.953 11.663 1.00 53.84 200 PRO A O 1
#

Organism: NCBI:txid933852

Sequence (200 aa):
HTFSILLNNRDEFLDRKSQPAAVHHFGKACHEEGDNVISGLDVEGGGTWLGINRHGRIAMLTNITEEARRRNTSRGNLVSDFLLSSTKQTMDQYVEELTKTAVTEEERATHQDYAGFNLMLISVASEDNASEPAKPGGTVRRPRMALVTNYGGGGVLSARWLDEQESALHGISNGVDHKTMHLWTKVKEGQDSLEASIKP

Foldseek 3Di:
DDDDDDDDDDDDDPPQDKAAWDWDLLPDDDPDPQQTKTAIARPVQSAGQWIATNQQKIKHKAAADDPDDDAPHDPRVVRSCRSRPDPPQAPVNVQCVQQPDDPDPVCQNPPFQAFWMKMKIKGLHPVNQVPDDPDPPDPPRFIWIKIWTQQGGGHTIDMDTDDPVCSVANDAHSHRPPPCRVVDPCRVVVRVVVVVVPDD

Secondary structure (DSSP, 8-state):
-------------TTS-EEEEEEE-TTPPPSSGGG-EEEEEETTTSS-SEEEETTSEEEEEEE--------S--THHHHHHHHTS-TTS-HHHHHHHHHPPPSSHHHHHHHS-PPSEEEEEEE--TTTTTTS---TT----PPEEEEEE-SSSSS--EEEE--HHHHHS----SSPTTTTGGG-HHHHHHHHHHHHHH--

Radius of gyration: 17.23 Å; chains: 1; bounding box: 46×44×52 Å

pLDDT: mean 80.91, std 13.26, range [41.62, 96.31]

InterPro domains:
  IPR008551 Transport and Golgi organisation protein 2 [PF05742] (5-199)
  IPR008551 Transport and Golgi organisation protein 2 [PTHR17985] (5-198)